Protein AF-A0A4Q3IVA1-F1 (afdb_monomer)

Nearest PDB structures (foldseek):
  5hlm-assembly1_C  TM=3.803E-01  e=9.904E-01  Gallus gallus
  2qux-assembly4_K  TM=3.517E-01  e=1.809E+00  Pseudomonas phage PP7
  4hwm-assembly1_A  TM=4.112E-01  e=3.141E+00  Klebsiella pneumoniae subsp. pneumoniae MGH 78578
  6wm3-assembly1_U  TM=3.636E-01  e=9.476E+00  Homo sapiens

Foldseek 3Di:
DDDDDDDDDDDDDDDDPDDPFVQVVQQEDAAWWAFPFLDIWGWDFDVVVTFTGTPQKTADPWDDDPQWTWGQFIQHPPGDTHTDIWRWDHHYQWIATNRTIIGGDPDDPDPSRSPPPPPPVPPDPPPQQPQWAWWDWPRFIWTDRQVSQWIFGQGDDPVCCQWHPHGHTQWGFHDDPFKTWGWGWDIDHPEDTDIGIKIWGWDPDPVPDDIKTKIFTFCFDADPVDRDGPGTNDPVRIIMIGHDDDD

Mean predicted aligned error: 16.59 Å

Solvent-accessible surface area (backbone atoms only — not comparable to full-atom values): 14094 Å² total; per-residue (Å²): 140,84,86,82,84,83,82,82,83,81,82,83,80,80,77,79,77,73,80,71,58,64,36,52,79,57,38,38,64,74,43,42,23,26,29,96,68,46,48,69,30,53,32,38,64,45,82,80,74,59,26,33,33,47,74,70,23,47,21,37,76,64,43,78,57,97,55,23,38,33,23,76,46,24,29,39,89,87,71,51,78,41,65,51,80,42,46,32,49,52,54,57,57,37,41,33,47,76,84,47,59,24,37,58,50,93,73,66,96,87,62,70,76,45,59,59,76,78,74,62,82,67,82,75,76,91,73,53,57,91,72,41,45,67,26,37,41,97,78,16,37,28,36,39,12,59,90,56,16,35,30,24,28,57,46,53,35,80,95,44,44,88,58,44,52,63,68,42,68,42,31,43,43,46,58,59,85,49,40,34,41,35,37,34,49,49,80,48,69,98,41,76,70,45,76,32,42,29,39,38,34,55,44,78,27,90,91,68,62,57,44,24,37,44,36,39,35,61,19,68,26,63,40,92,93,54,81,50,74,77,47,68,66,28,93,67,24,59,45,60,36,37,43,65,65,91,130

pLDDT: mean 79.45, std 16.56, range [36.78, 97.44]

Sequence (247 aa):
MRLLIAVTASTIAFSAMAAENPVARLGLSEGWYCSPTGENVLVSAKSSPPFVGIDGLDCHDPIVARGRLTAKTCYANGGIKLSVSKKFAAQGQTLTMDGAVYRLTPQAPGAEACAVPKVQPVATQASTMSDAAMWTHNGSMVLISARGGRIVYDEPKASIAGTVRKGMTLFEGRFDGARIAGTAYVFKRGCEPAPYAVTGKMESNPAGFGSRIVLTGAAPKRDPASCAIIGTTGTHSRLVFEEQGDV

Secondary structure (DSSP, 8-state):
-PPP-----------------TTGGGTB-SEEEE-TTS-EEEEEEEETTEEEEETTEEEES-EEETTEEEEEEEEETTS-EEEEEEEEEEEBTEEEETTEEEEE--PPTTS-TT--------S--TTS-TTPEEEEETTEEEEEETTTTEEEEEE--GGGTTT--TT-EEEEEEEETTEEEEEEEE--TTSPPEEEEEEEEEEE-TTSSSEEEEEE--PEEEPSSSS-EEEE--TTSEEEEEEPPP-

Structure (mmCIF, N/CA/C/O backbone):
data_AF-A0A4Q3IVA1-F1
#
_entry.id   AF-A0A4Q3IVA1-F1
#
loop_
_atom_site.group_PDB
_atom_site.id
_atom_site.type_symbol
_atom_site.label_atom_id
_atom_site.label_alt_id
_atom_site.label_comp_id
_atom_site.label_asym_id
_atom_site.label_entity_id
_atom_site.label_seq_id
_atom_site.pdbx_PDB_ins_code
_atom_site.Cartn_x
_atom_site.Cartn_y
_atom_site.Cartn_z
_atom_site.occupancy
_atom_site.B_iso_or_equiv
_atom_site.auth_seq_id
_atom_site.auth_comp_id
_atom_site.auth_asym_id
_atom_site.auth_atom_id
_atom_site.pdbx_PDB_model_num
ATOM 1 N N . MET A 1 1 ? -72.318 -33.178 -53.283 1.00 43.97 1 MET A N 1
ATOM 2 C CA . MET A 1 1 ? -70.846 -33.043 -53.307 1.00 43.97 1 MET A CA 1
ATOM 3 C C . MET A 1 1 ? -70.482 -31.852 -52.422 1.00 43.97 1 MET A C 1
ATOM 5 O O . MET A 1 1 ? -70.638 -30.720 -52.853 1.00 43.97 1 MET A O 1
ATOM 9 N N . ARG A 1 2 ? -70.190 -32.084 -51.133 1.00 39.81 2 ARG A N 1
ATOM 10 C CA . ARG A 1 2 ? -69.867 -31.023 -50.157 1.00 39.81 2 ARG A CA 1
ATOM 11 C C . ARG A 1 2 ? -68.349 -30.943 -50.014 1.00 39.81 2 ARG A C 1
ATOM 13 O O . ARG A 1 2 ? -67.724 -31.934 -49.657 1.00 39.81 2 ARG A O 1
ATOM 20 N N . LEU A 1 3 ? -67.795 -29.779 -50.332 1.00 40.53 3 LEU A N 1
ATOM 21 C CA . LEU A 1 3 ? -66.375 -29.459 -50.238 1.00 40.53 3 LEU A CA 1
ATOM 22 C C . LEU A 1 3 ? -66.063 -29.035 -48.792 1.00 40.53 3 LEU A C 1
ATOM 24 O O . LEU A 1 3 ? -66.623 -28.053 -48.309 1.00 40.53 3 LEU A O 1
ATOM 28 N N . LEU A 1 4 ? -65.214 -29.791 -48.093 1.00 44.19 4 LEU A N 1
ATOM 29 C CA . LEU A 1 4 ? -64.675 -29.427 -46.780 1.00 44.19 4 LEU A CA 1
ATOM 30 C C . LEU A 1 4 ? -63.403 -28.596 -46.983 1.00 44.19 4 LEU A C 1
ATOM 32 O O . LEU A 1 4 ? -62.421 -29.089 -47.532 1.00 44.19 4 LEU A O 1
ATOM 36 N N . ILE A 1 5 ? -63.428 -27.341 -46.535 1.00 43.69 5 ILE A N 1
ATOM 37 C CA . ILE A 1 5 ? -62.254 -26.464 -46.467 1.00 43.69 5 ILE A CA 1
ATOM 38 C C . ILE A 1 5 ? -61.604 -26.689 -45.099 1.00 43.69 5 ILE A C 1
ATOM 40 O O . ILE A 1 5 ? -62.190 -26.356 -44.070 1.00 43.69 5 ILE A O 1
ATOM 44 N N . ALA A 1 6 ? -60.408 -27.277 -45.085 1.00 44.75 6 ALA A N 1
ATOM 45 C CA . ALA A 1 6 ? -59.593 -27.397 -43.883 1.00 44.75 6 ALA A CA 1
ATOM 46 C C . ALA A 1 6 ? -58.845 -26.077 -43.646 1.00 44.75 6 ALA A C 1
ATOM 48 O O . ALA A 1 6 ? -58.008 -25.677 -44.453 1.00 44.75 6 ALA A O 1
ATOM 49 N N . VAL A 1 7 ? -59.155 -25.397 -42.543 1.00 43.62 7 VAL A N 1
ATOM 50 C CA . VAL A 1 7 ? -58.424 -24.210 -42.084 1.00 43.62 7 VAL A CA 1
ATOM 51 C C . VAL A 1 7 ? -57.301 -24.680 -41.163 1.00 43.62 7 VAL A C 1
ATOM 53 O O . VAL A 1 7 ? -57.553 -25.151 -40.057 1.00 43.62 7 VAL A O 1
ATOM 56 N N . THR A 1 8 ? -56.055 -24.578 -41.618 1.00 48.50 8 THR A N 1
ATOM 57 C CA . THR A 1 8 ? -54.869 -24.840 -40.795 1.00 48.50 8 THR A CA 1
ATOM 58 C C . THR A 1 8 ? -54.538 -23.604 -39.964 1.00 48.50 8 THR A C 1
ATOM 60 O O . THR A 1 8 ? -54.144 -22.573 -40.508 1.00 48.50 8 THR A O 1
ATOM 63 N N . ALA A 1 9 ? -54.691 -23.698 -38.644 1.00 48.28 9 ALA A N 1
ATOM 64 C CA . ALA A 1 9 ? -54.249 -22.668 -37.712 1.00 48.28 9 ALA A CA 1
ATOM 65 C C . ALA A 1 9 ? -52.724 -22.756 -37.520 1.00 48.28 9 ALA A C 1
ATOM 67 O O . ALA A 1 9 ? -52.222 -23.704 -36.919 1.00 48.28 9 ALA A O 1
ATOM 68 N N . SER A 1 10 ? -51.980 -21.773 -38.030 1.00 46.88 10 SER A N 1
ATOM 69 C CA . SER A 1 10 ? -50.553 -21.612 -37.733 1.00 46.88 10 SER A CA 1
ATOM 70 C C . SER A 1 10 ? -50.382 -20.914 -36.385 1.00 46.88 10 SER A C 1
ATOM 72 O O . SER A 1 10 ? -50.632 -19.719 -36.253 1.00 46.88 10 SER A O 1
ATOM 74 N N . THR A 1 11 ? -49.933 -21.650 -35.372 1.00 46.06 11 THR A N 1
ATOM 75 C CA . THR A 1 11 ? -49.469 -21.078 -34.104 1.00 46.06 11 THR A CA 1
ATOM 76 C C . THR A 1 11 ? -48.100 -20.427 -34.298 1.00 46.06 11 THR A C 1
ATOM 78 O O . THR A 1 11 ? -47.109 -21.118 -34.527 1.00 46.06 11 THR A O 1
ATOM 81 N N . ILE A 1 12 ? -48.038 -19.098 -34.189 1.00 52.03 12 ILE A N 1
ATOM 82 C CA . ILE A 1 12 ? -46.783 -18.342 -34.092 1.00 52.03 12 ILE A CA 1
ATOM 83 C C . ILE A 1 12 ? -46.277 -18.481 -32.653 1.00 52.03 12 ILE A C 1
ATOM 85 O O . ILE A 1 12 ? -46.888 -17.961 -31.721 1.00 52.03 12 ILE A O 1
ATOM 89 N N . ALA A 1 13 ? -45.173 -19.201 -32.460 1.00 47.62 13 ALA A N 1
ATOM 90 C CA . ALA A 1 13 ? -44.490 -19.264 -31.174 1.00 47.62 13 ALA A CA 1
ATOM 91 C C . ALA A 1 13 ? -43.706 -17.960 -30.948 1.00 47.62 13 ALA A C 1
ATOM 93 O O . ALA A 1 13 ? -42.723 -17.692 -31.636 1.00 47.62 13 ALA A O 1
ATOM 94 N N . PHE A 1 14 ? -44.130 -17.145 -29.981 1.00 43.41 14 PHE A N 1
ATOM 95 C CA . PHE A 1 14 ? -43.322 -16.035 -29.478 1.00 43.41 14 PHE A CA 1
ATOM 96 C C . PHE A 1 14 ? -42.241 -16.597 -28.550 1.00 43.41 14 PHE A C 1
ATOM 98 O O . PHE A 1 14 ? -42.512 -16.945 -27.401 1.00 43.41 14 PHE A O 1
ATOM 105 N N . SER A 1 15 ? -41.007 -16.698 -29.042 1.00 46.03 15 SER A N 1
ATOM 106 C CA . SER A 1 15 ? -39.847 -16.937 -28.185 1.00 46.03 15 SER A CA 1
ATOM 107 C C . SER A 1 15 ? -39.634 -15.712 -27.297 1.00 46.03 15 SER A C 1
ATOM 109 O O . SER A 1 15 ? -39.246 -14.647 -27.776 1.00 46.03 15 SER A O 1
ATOM 111 N N . ALA A 1 16 ? -39.898 -15.851 -25.998 1.00 49.62 16 ALA A N 1
ATOM 112 C CA . ALA A 1 16 ? -39.499 -14.858 -25.014 1.00 49.62 16 ALA A CA 1
ATOM 113 C C . ALA A 1 16 ? -37.965 -14.754 -25.025 1.00 49.62 16 ALA A C 1
ATOM 115 O O . ALA A 1 16 ? -37.268 -15.691 -24.638 1.00 49.62 16 ALA A O 1
ATOM 116 N N . MET A 1 17 ? -37.437 -13.627 -25.506 1.00 48.88 17 MET A N 1
ATOM 117 C CA . MET A 1 17 ? -36.026 -13.279 -25.355 1.00 48.88 17 MET A CA 1
ATOM 118 C C . MET A 1 17 ? -35.757 -13.153 -23.855 1.00 48.88 17 MET A C 1
ATOM 120 O O . MET A 1 17 ? -36.230 -12.208 -23.222 1.00 48.88 17 MET A O 1
ATOM 124 N N . ALA A 1 18 ? -35.057 -14.123 -23.264 1.00 55.22 18 ALA A N 1
ATOM 125 C CA . ALA A 1 18 ? -34.581 -13.991 -21.895 1.00 55.22 18 ALA A CA 1
ATOM 126 C C . ALA A 1 18 ? -33.761 -12.696 -21.808 1.00 55.22 18 ALA A C 1
ATOM 128 O O . ALA A 1 18 ? -32.876 -12.470 -22.634 1.00 55.22 18 ALA A O 1
ATOM 129 N N . ALA A 1 19 ? -34.086 -11.823 -20.853 1.00 60.03 19 ALA A N 1
ATOM 130 C CA . ALA A 1 19 ? -33.316 -10.610 -20.632 1.00 60.03 19 ALA A CA 1
ATOM 131 C C . ALA A 1 19 ? -31.867 -11.014 -20.333 1.00 60.03 19 ALA A C 1
ATOM 133 O O . ALA A 1 19 ? -31.589 -11.616 -19.296 1.00 60.03 19 ALA A O 1
ATOM 134 N N . GLU A 1 20 ? -30.961 -10.744 -21.274 1.00 64.81 20 GLU A N 1
ATOM 135 C CA . GLU A 1 20 ? -29.542 -11.038 -21.094 1.00 64.81 20 GLU A CA 1
ATOM 136 C C . GLU A 1 20 ? -29.037 -10.380 -19.812 1.00 64.81 20 GLU A C 1
ATOM 138 O O . GLU A 1 20 ? -29.334 -9.211 -19.541 1.00 64.81 20 GLU A O 1
ATOM 143 N N . ASN A 1 21 ? -28.252 -11.131 -19.038 1.00 76.00 21 ASN A N 1
ATOM 144 C CA . ASN A 1 21 ? -27.613 -10.614 -17.839 1.00 76.00 21 ASN A CA 1
ATOM 145 C C . ASN A 1 21 ? -26.792 -9.354 -18.213 1.00 76.00 21 ASN A C 1
ATOM 147 O O . ASN A 1 21 ? -25.921 -9.432 -19.086 1.00 76.00 21 ASN A O 1
ATOM 151 N N . PRO A 1 22 ? -27.044 -8.191 -17.584 1.00 78.25 22 PRO A N 1
ATOM 152 C CA . PRO A 1 22 ? -26.399 -6.942 -17.973 1.00 78.25 22 PRO A CA 1
ATOM 153 C C . PRO A 1 22 ? -24.877 -6.954 -17.755 1.00 78.25 22 PRO A C 1
ATOM 155 O O . PRO A 1 22 ? -24.175 -6.234 -18.457 1.00 78.25 22 PRO A O 1
ATOM 158 N N . VAL A 1 23 ? -2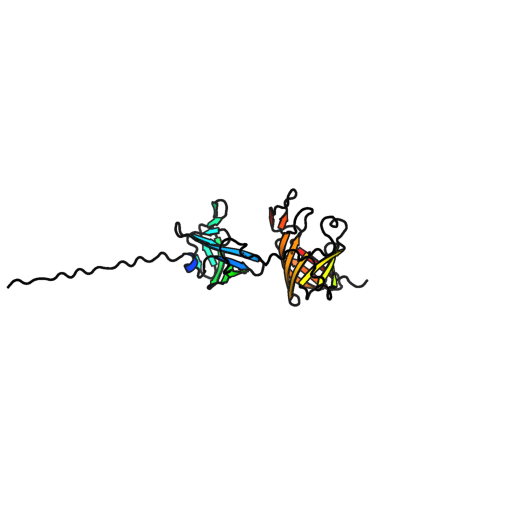4.342 -7.806 -16.871 1.00 79.31 23 VAL A N 1
ATOM 159 C CA . VAL A 1 23 ? -22.891 -8.029 -16.716 1.00 79.31 23 VAL A CA 1
ATOM 160 C C . VAL A 1 23 ? -22.316 -8.814 -17.897 1.00 79.31 23 VAL A C 1
ATOM 162 O O . VAL A 1 23 ? -21.232 -8.489 -18.383 1.00 79.31 23 VAL A O 1
ATOM 165 N N . ALA A 1 24 ? -23.056 -9.796 -18.422 1.00 81.25 24 ALA A N 1
ATOM 166 C CA . ALA A 1 24 ? -22.620 -10.581 -19.578 1.00 81.25 24 ALA A CA 1
ATOM 167 C C . ALA A 1 24 ? -22.487 -9.715 -20.841 1.00 81.25 24 ALA A C 1
ATOM 169 O O . ALA A 1 24 ? -21.563 -9.910 -21.630 1.00 81.25 24 ALA A O 1
ATOM 170 N N . ARG A 1 25 ? -23.333 -8.683 -20.991 1.00 81.81 25 ARG A N 1
ATOM 171 C CA . ARG A 1 25 ? -23.205 -7.675 -22.063 1.00 81.81 25 ARG A CA 1
ATOM 172 C C . ARG A 1 25 ? -21.904 -6.878 -21.996 1.00 81.81 25 ARG A C 1
ATOM 174 O O . ARG A 1 25 ? -21.462 -6.346 -23.010 1.00 81.81 25 ARG A O 1
ATOM 181 N N . LEU A 1 26 ? -21.284 -6.802 -20.819 1.00 82.38 26 LEU A N 1
ATOM 182 C CA . LEU A 1 26 ? -19.977 -6.177 -20.630 1.00 82.38 26 LEU A CA 1
ATOM 183 C C . LEU A 1 26 ? -18.814 -7.149 -20.877 1.00 82.38 26 LEU A C 1
ATOM 185 O O . LEU A 1 26 ? -17.665 -6.759 -20.702 1.00 82.38 26 LEU A O 1
ATOM 189 N N . GLY A 1 27 ? -19.081 -8.402 -21.263 1.00 83.81 27 GLY A N 1
ATOM 190 C CA . GLY A 1 27 ? -18.051 -9.424 -21.462 1.00 83.81 27 GLY A CA 1
ATOM 191 C C . GLY A 1 27 ? -17.424 -9.933 -20.160 1.00 83.81 27 GLY A C 1
ATOM 192 O O . GLY A 1 27 ? -16.301 -10.442 -20.188 1.00 83.81 27 GLY A O 1
ATOM 193 N N . LEU A 1 28 ? -18.130 -9.777 -19.036 1.00 86.50 28 LEU A N 1
ATOM 194 C CA . LEU A 1 28 ? -17.708 -10.199 -17.702 1.00 86.50 28 LEU A CA 1
ATOM 195 C C . LEU A 1 28 ? -18.591 -11.334 -17.178 1.00 86.50 28 LEU A C 1
ATOM 197 O O . LEU A 1 28 ? -19.729 -11.520 -17.606 1.00 86.50 28 LEU A O 1
ATOM 201 N N . SER A 1 29 ? -18.063 -12.071 -16.205 1.00 87.62 29 SER A N 1
ATOM 202 C CA . SER A 1 29 ? -18.857 -12.920 -15.305 1.00 87.62 29 SER A CA 1
ATOM 203 C C . SER A 1 29 ? -19.067 -12.220 -13.966 1.00 87.62 29 SER A C 1
ATOM 205 O O . SER A 1 29 ? -18.239 -11.400 -13.566 1.00 87.62 29 SER A O 1
ATOM 207 N N . GLU A 1 30 ? -20.147 -12.549 -13.263 1.00 84.56 30 GLU A N 1
ATOM 208 C CA . GLU A 1 30 ? -20.340 -12.098 -11.884 1.00 84.56 30 GLU A CA 1
ATOM 209 C C . GLU A 1 30 ? -19.300 -12.718 -10.947 1.00 84.56 30 GLU A C 1
ATOM 211 O O . GLU A 1 30 ? -18.838 -13.841 -11.156 1.00 84.56 30 GLU A O 1
ATOM 216 N N . GLY A 1 31 ? -18.950 -11.979 -9.900 1.00 83.12 31 GLY A N 1
ATOM 217 C CA . GLY A 1 31 ? -18.030 -12.412 -8.862 1.00 83.12 31 GLY A CA 1
ATOM 218 C C . GLY A 1 31 ? -16.985 -11.360 -8.524 1.00 83.12 31 GLY A C 1
ATOM 219 O O . GLY A 1 31 ? -17.048 -10.202 -8.942 1.00 83.12 31 GLY A O 1
ATOM 220 N N . TRP A 1 32 ? -16.016 -11.774 -7.718 1.00 84.44 32 TRP A N 1
ATOM 221 C CA . TRP A 1 32 ? -14.962 -10.901 -7.230 1.00 84.44 32 TRP A CA 1
ATOM 222 C C . TRP A 1 32 ? -13.762 -10.900 -8.165 1.00 84.44 32 TRP A C 1
ATOM 224 O O . TRP A 1 32 ? -13.174 -11.949 -8.441 1.00 84.44 32 TRP A O 1
ATOM 234 N N . TYR A 1 33 ? -13.379 -9.710 -8.613 1.00 87.94 33 TYR A N 1
ATOM 235 C CA . TYR A 1 33 ? -12.202 -9.474 -9.431 1.00 87.94 33 TYR A CA 1
ATOM 236 C C . TYR A 1 33 ? -11.095 -8.878 -8.573 1.00 87.94 33 TYR A C 1
ATOM 238 O O . TYR A 1 33 ? -11.277 -7.835 -7.950 1.00 87.94 33 TYR A O 1
ATOM 246 N N . CYS A 1 34 ? -9.937 -9.527 -8.565 1.00 85.38 34 CYS A N 1
ATOM 247 C CA . CYS A 1 34 ? -8.834 -9.195 -7.673 1.00 85.38 34 CYS A CA 1
ATOM 248 C C . CYS A 1 34 ? -7.631 -8.692 -8.455 1.00 85.38 34 CYS A C 1
ATOM 250 O O . CYS A 1 34 ? -7.244 -9.299 -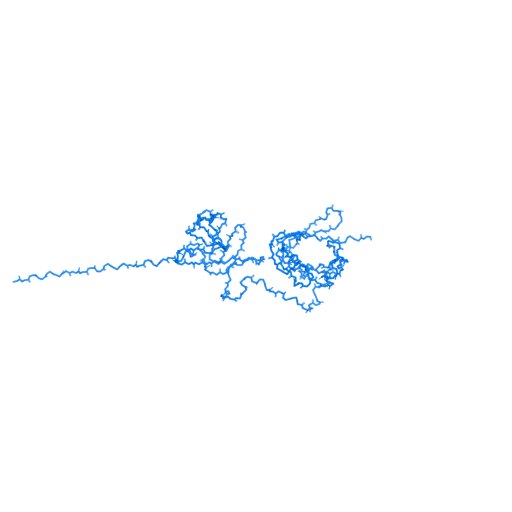9.460 1.00 85.38 34 CYS A O 1
ATOM 252 N N . SER A 1 35 ? -7.021 -7.607 -7.987 1.00 82.25 35 SER A N 1
ATOM 253 C CA . SER A 1 35 ? -5.744 -7.144 -8.516 1.00 82.25 35 SER A CA 1
ATOM 254 C C . SER A 1 35 ? -4.578 -7.876 -7.834 1.00 82.25 35 SER A C 1
ATOM 256 O O . SER A 1 35 ? -4.705 -8.351 -6.701 1.00 82.25 35 SER A O 1
ATOM 258 N N . PRO A 1 36 ? -3.388 -7.918 -8.461 1.00 66.31 36 PRO A N 1
ATOM 259 C CA . PRO A 1 36 ? -2.170 -8.392 -7.800 1.00 66.31 36 PRO A CA 1
ATOM 260 C C . PRO A 1 36 ? -1.775 -7.582 -6.553 1.00 66.31 36 PRO A C 1
ATOM 262 O O . PRO A 1 36 ? -0.972 -8.059 -5.756 1.00 66.31 36 PRO A O 1
ATOM 265 N N . THR A 1 37 ? -2.304 -6.364 -6.396 1.00 65.94 37 THR A N 1
ATOM 266 C CA . THR A 1 37 ? -2.051 -5.473 -5.254 1.00 65.94 37 THR A CA 1
ATOM 267 C C . THR A 1 37 ? -3.048 -5.673 -4.108 1.00 65.94 37 THR A C 1
ATOM 269 O O . THR A 1 37 ? -2.942 -4.987 -3.096 1.00 65.94 37 THR A O 1
ATOM 272 N N . GLY A 1 38 ? -3.992 -6.616 -4.229 1.00 68.69 38 GLY A N 1
ATOM 273 C CA . GLY A 1 38 ? -4.992 -6.910 -3.196 1.00 68.69 38 GLY A CA 1
ATOM 274 C C . GLY A 1 38 ? -6.219 -5.996 -3.221 1.00 68.69 38 GLY A C 1
ATOM 275 O O . GLY A 1 38 ? -7.076 -6.100 -2.346 1.00 68.69 38 GLY A O 1
ATOM 276 N N . GLU A 1 39 ? -6.331 -5.117 -4.218 1.00 78.62 39 GLU A N 1
ATOM 277 C CA . GLU A 1 39 ? -7.575 -4.396 -4.483 1.00 78.62 39 GLU A CA 1
ATOM 278 C C . GLU A 1 39 ? -8.614 -5.356 -5.057 1.00 78.62 39 GLU A C 1
ATOM 280 O O . GLU A 1 39 ? -8.284 -6.339 -5.732 1.00 78.62 39 GLU A O 1
ATOM 285 N N . ASN A 1 40 ? -9.883 -5.053 -4.809 1.00 83.25 40 ASN A N 1
ATOM 286 C CA . ASN A 1 40 ? -10.984 -5.883 -5.251 1.00 83.25 40 ASN A CA 1
ATOM 287 C C . ASN A 1 40 ? -12.107 -5.062 -5.862 1.00 83.25 40 ASN A C 1
ATOM 289 O O . ASN A 1 40 ? -12.375 -3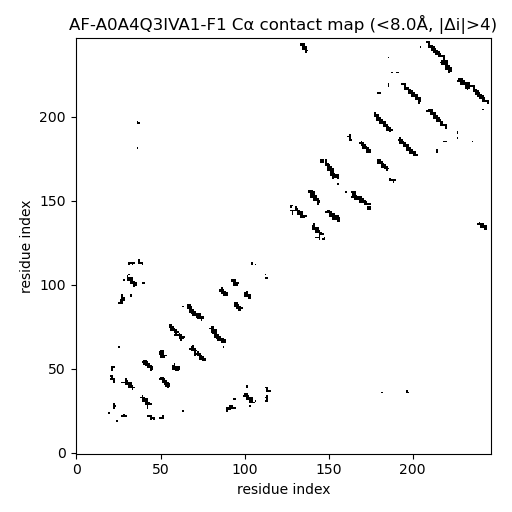.936 -5.457 1.00 83.25 40 ASN A O 1
ATOM 293 N N . VAL A 1 41 ? -12.754 -5.666 -6.850 1.00 85.38 41 VAL A N 1
ATOM 294 C CA . VAL A 1 41 ? -13.934 -5.137 -7.515 1.00 85.38 41 VAL A CA 1
ATOM 295 C C . VAL A 1 41 ? -14.966 -6.254 -7.525 1.00 85.38 41 VAL A C 1
ATOM 297 O O . VAL A 1 41 ? -14.769 -7.285 -8.170 1.00 85.38 41 VAL A O 1
ATOM 300 N N . LEU A 1 42 ? -16.069 -6.068 -6.803 1.00 83.62 42 LEU A N 1
ATOM 301 C CA . LEU A 1 42 ? -17.232 -6.931 -6.969 1.00 83.62 42 LEU A CA 1
ATOM 302 C C . LEU A 1 42 ? -17.940 -6.539 -8.262 1.00 83.62 42 LEU A C 1
ATOM 304 O O . LEU A 1 42 ? -18.332 -5.383 -8.422 1.00 83.62 42 LEU A O 1
ATOM 308 N N . VAL A 1 43 ? -18.110 -7.512 -9.153 1.00 86.00 43 VAL A N 1
ATOM 309 C CA . VAL A 1 43 ? -18.957 -7.388 -10.335 1.00 86.00 43 VAL A CA 1
ATOM 310 C C . VAL A 1 43 ? -20.223 -8.195 -10.094 1.00 86.00 43 VAL A C 1
ATOM 312 O O . VAL A 1 43 ? -20.160 -9.401 -9.858 1.00 86.00 43 VAL A O 1
ATOM 315 N N . SER A 1 44 ? -21.378 -7.545 -10.145 1.00 83.00 44 SER A N 1
ATOM 316 C CA . SER A 1 44 ? -22.672 -8.198 -9.932 1.00 83.00 44 SER A CA 1
ATOM 317 C C . SER A 1 44 ? -23.734 -7.630 -10.864 1.00 83.00 44 SER A C 1
ATOM 319 O O . SER A 1 44 ? -23.635 -6.484 -11.306 1.00 83.00 44 SER A O 1
ATOM 321 N N . ALA A 1 45 ? -24.753 -8.426 -11.179 1.00 83.38 45 ALA A N 1
ATOM 322 C CA . ALA A 1 45 ? -25.951 -7.936 -11.838 1.00 83.38 45 ALA A CA 1
ATOM 323 C C . ALA A 1 45 ? -27.136 -7.995 -10.881 1.00 83.38 45 ALA A C 1
ATOM 325 O O . ALA A 1 45 ? -27.262 -8.913 -10.070 1.00 83.38 45 ALA A O 1
ATOM 326 N N . LYS A 1 46 ? -28.070 -7.061 -11.039 1.00 77.25 46 LYS A N 1
ATOM 327 C CA . LYS A 1 46 ? -29.455 -7.283 -10.616 1.00 77.25 46 LYS A CA 1
ATOM 328 C C . LYS A 1 46 ? -30.368 -7.090 -11.806 1.00 77.25 46 LYS A C 1
ATOM 330 O O . LYS A 1 46 ? -30.109 -6.259 -12.670 1.00 77.25 46 LYS A O 1
ATOM 335 N N . SER A 1 47 ? -31.426 -7.888 -11.855 1.00 68.12 47 SER A N 1
ATOM 336 C CA . SER A 1 47 ? -32.332 -7.953 -13.004 1.00 68.12 47 SER A CA 1
ATOM 337 C C . SER A 1 47 ? -33.525 -6.997 -12.890 1.00 68.12 47 SER A C 1
ATOM 339 O O . SER A 1 47 ? -34.207 -6.776 -13.885 1.00 68.12 47 SER A O 1
ATOM 341 N N . SER A 1 48 ? -33.804 -6.439 -11.703 1.00 65.88 48 SER A N 1
ATOM 342 C CA . SER A 1 48 ? -34.991 -5.603 -11.474 1.00 65.88 48 SER A CA 1
ATOM 343 C C . SER A 1 48 ? -34.807 -4.588 -10.330 1.00 65.88 48 SER A C 1
ATOM 345 O O . SER A 1 48 ? -34.874 -4.981 -9.164 1.00 65.88 48 SER A O 1
ATOM 347 N N . PRO A 1 49 ? -34.634 -3.285 -10.631 1.00 69.50 49 PRO A N 1
ATOM 348 C CA . PRO A 1 49 ? -34.308 -2.741 -11.956 1.00 69.50 49 PRO A CA 1
ATOM 349 C C . PRO A 1 49 ? -32.950 -3.270 -12.462 1.00 69.50 49 PRO A C 1
ATOM 351 O O . PRO A 1 49 ? -32.115 -3.649 -11.638 1.00 69.50 49 PRO A O 1
ATOM 354 N N . PRO A 1 50 ? -32.706 -3.317 -13.788 1.00 69.94 50 PRO A N 1
ATOM 355 C CA . PRO A 1 50 ? -31.430 -3.769 -14.317 1.00 69.94 50 PRO A CA 1
ATOM 356 C C . PRO A 1 50 ? -30.315 -2.808 -13.900 1.00 69.94 50 PRO A C 1
ATOM 358 O O . PRO A 1 50 ? -30.363 -1.608 -14.190 1.00 69.94 50 PRO A O 1
ATOM 361 N N . PHE A 1 51 ? -29.307 -3.339 -13.221 1.00 81.69 51 PHE A N 1
ATOM 362 C CA . PHE A 1 51 ? -28.078 -2.610 -12.942 1.00 81.69 51 PHE A CA 1
ATOM 363 C C . PHE A 1 51 ? -26.874 -3.537 -12.908 1.00 81.69 51 PHE A C 1
ATOM 365 O O . PHE A 1 51 ? -26.995 -4.750 -12.720 1.00 81.69 51 PHE A O 1
ATOM 372 N N . VAL A 1 52 ? -25.710 -2.921 -13.079 1.00 83.12 52 VAL A N 1
ATOM 373 C CA . VAL A 1 52 ? -24.410 -3.568 -12.949 1.00 83.12 52 VAL A CA 1
ATOM 374 C C . VAL A 1 52 ? -23.680 -2.924 -11.779 1.00 83.12 52 VAL A C 1
ATOM 376 O O . VAL A 1 52 ? -23.458 -1.711 -11.778 1.00 83.12 52 VAL A O 1
ATOM 379 N N . GLY A 1 53 ? -23.344 -3.741 -10.787 1.00 82.62 53 GLY A N 1
ATOM 380 C CA . GLY A 1 53 ? -22.485 -3.373 -9.674 1.00 82.62 53 GLY A CA 1
ATOM 381 C C . GLY A 1 53 ? -21.024 -3.463 -10.101 1.00 82.62 53 GLY A C 1
ATOM 382 O O . GLY A 1 53 ? -20.591 -4.548 -10.479 1.00 82.62 53 GLY A O 1
ATOM 383 N N . ILE A 1 54 ? -20.276 -2.356 -10.078 1.00 81.25 54 ILE A N 1
ATOM 384 C CA . ILE A 1 54 ? -18.819 -2.311 -10.313 1.00 81.25 54 ILE A CA 1
ATOM 385 C C . ILE A 1 54 ? -18.219 -1.273 -9.365 1.00 81.25 54 ILE A C 1
ATOM 387 O O . ILE A 1 54 ? -18.715 -0.155 -9.288 1.00 81.25 54 ILE A O 1
ATOM 391 N N . ASP A 1 55 ? -17.132 -1.621 -8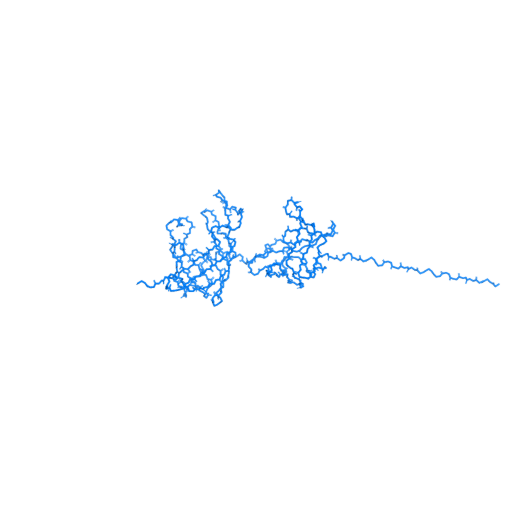.674 1.00 79.00 55 ASP A N 1
ATOM 392 C CA . ASP A 1 55 ? -16.357 -0.692 -7.824 1.00 79.00 55 ASP A CA 1
ATOM 393 C C . ASP A 1 55 ? -17.194 -0.063 -6.691 1.00 79.00 55 ASP A C 1
ATOM 395 O O . ASP A 1 55 ? -17.075 1.115 -6.361 1.00 79.00 55 ASP A O 1
ATOM 399 N N . GLY A 1 56 ? -18.130 -0.840 -6.132 1.00 77.38 56 GLY A N 1
ATOM 400 C CA . GLY A 1 56 ? -19.060 -0.351 -5.107 1.00 77.38 56 GLY A CA 1
ATOM 401 C C . GLY A 1 56 ? -20.111 0.640 -5.624 1.00 77.38 56 GLY A C 1
ATOM 402 O O . GLY A 1 56 ? -20.735 1.333 -4.818 1.00 77.38 56 GLY A O 1
ATOM 403 N N . LEU A 1 57 ? -20.299 0.720 -6.945 1.00 83.56 57 LEU A N 1
ATOM 404 C CA . LEU A 1 57 ? -21.325 1.526 -7.597 1.00 83.56 57 LEU A CA 1
ATOM 405 C C . LEU A 1 57 ? -22.368 0.638 -8.267 1.00 83.56 57 LEU A C 1
ATOM 407 O O . LEU A 1 57 ? -22.013 -0.226 -9.064 1.00 83.56 57 LEU A O 1
ATOM 411 N N . ASP A 1 58 ? -23.643 0.932 -8.030 1.00 87.12 58 ASP A N 1
ATOM 412 C CA . ASP A 1 58 ? -24.759 0.328 -8.759 1.00 87.12 58 ASP A CA 1
ATOM 413 C C . ASP A 1 58 ? -25.146 1.239 -9.929 1.00 87.12 58 ASP A C 1
ATOM 415 O O . ASP A 1 58 ? -25.743 2.299 -9.726 1.00 87.12 58 ASP A O 1
ATOM 419 N N . CYS A 1 59 ? -24.779 0.862 -11.156 1.00 88.25 59 CYS A N 1
ATOM 420 C CA . CYS A 1 59 ? -24.983 1.679 -12.353 1.00 88.25 59 CYS A CA 1
ATOM 421 C C . CYS A 1 59 ? -26.134 1.165 -13.228 1.00 88.25 59 CYS A C 1
ATOM 423 O O . CYS A 1 59 ? -26.161 -0.004 -13.618 1.00 88.25 59 CYS A O 1
ATOM 425 N N . HIS A 1 60 ? -27.044 2.066 -13.606 1.00 89.12 60 HIS A N 1
ATOM 426 C CA . HIS A 1 60 ? -28.084 1.806 -14.601 1.00 89.12 60 HIS A CA 1
ATOM 427 C C . HIS A 1 60 ? -27.568 2.012 -16.019 1.00 89.12 60 HIS A C 1
ATOM 429 O O . HIS A 1 60 ? -26.905 3.013 -16.308 1.00 89.12 60 HIS A O 1
ATOM 435 N N . ASP A 1 61 ? -27.929 1.066 -16.887 1.00 85.38 61 ASP A N 1
ATOM 436 C CA . ASP A 1 61 ? -27.649 1.069 -18.323 1.00 85.38 61 ASP A CA 1
ATOM 437 C C . ASP A 1 61 ? -26.207 1.486 -18.671 1.00 85.38 61 ASP A C 1
ATOM 439 O O . ASP A 1 61 ? -26.003 2.409 -19.470 1.00 85.38 61 ASP A O 1
ATOM 443 N N . PRO A 1 62 ? -25.175 0.867 -18.059 1.00 87.19 62 PRO A N 1
ATOM 444 C C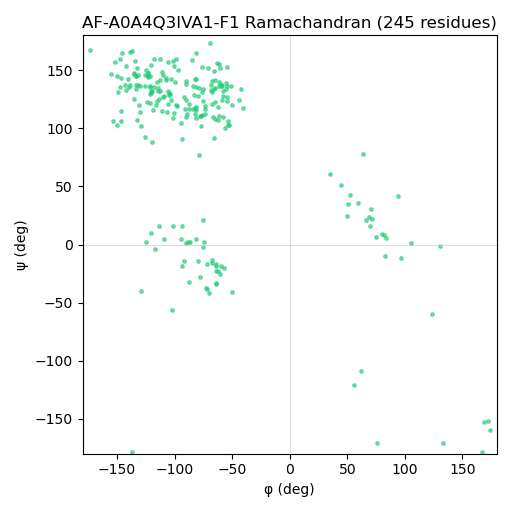A . PRO A 1 62 ? -23.803 1.209 -18.383 1.00 87.19 62 PRO A CA 1
ATOM 445 C C . PRO A 1 62 ? -23.491 0.829 -19.831 1.00 87.19 62 PRO A C 1
ATOM 447 O O . PRO A 1 62 ? -23.788 -0.272 -20.292 1.00 87.19 62 PRO A O 1
ATOM 450 N N . ILE A 1 63 ? -22.840 1.746 -20.540 1.00 87.12 63 ILE A N 1
ATOM 451 C CA . ILE A 1 63 ? -22.401 1.560 -21.920 1.00 87.12 63 ILE A CA 1
ATOM 452 C C . ILE A 1 63 ? -20.883 1.467 -21.928 1.00 87.12 63 ILE A C 1
ATOM 454 O O . ILE A 1 63 ? -20.199 2.376 -21.445 1.00 87.12 63 ILE A O 1
ATOM 458 N N . VAL A 1 64 ? -20.364 0.400 -22.535 1.00 86.44 64 VAL A N 1
ATOM 459 C CA . VAL A 1 64 ? -18.943 0.272 -22.855 1.00 86.44 64 VAL A CA 1
ATOM 460 C C . VAL A 1 64 ? -18.731 0.600 -24.324 1.00 86.44 64 VAL A C 1
ATOM 462 O O . VAL A 1 64 ? -19.182 -0.117 -25.211 1.00 86.44 64 VAL A O 1
ATOM 465 N N . ALA A 1 65 ? -18.033 1.699 -24.589 1.00 86.44 65 ALA A N 1
ATOM 466 C CA . ALA A 1 65 ? -17.690 2.117 -25.940 1.00 86.44 65 ALA A CA 1
ATOM 467 C C . ALA A 1 65 ? -16.295 2.739 -25.951 1.00 86.44 65 ALA A C 1
ATOM 469 O O . ALA A 1 65 ? -15.948 3.530 -25.075 1.00 86.44 65 ALA A O 1
ATOM 470 N N . ARG A 1 66 ? -15.488 2.391 -26.964 1.00 87.62 66 ARG A N 1
ATOM 471 C CA . ARG A 1 66 ? -14.130 2.938 -27.160 1.00 87.62 66 ARG A CA 1
ATOM 472 C C . ARG A 1 66 ? -13.242 2.808 -25.906 1.00 87.62 66 ARG A C 1
ATOM 474 O O . ARG A 1 66 ? -12.553 3.752 -25.526 1.00 87.62 66 ARG A O 1
ATOM 481 N N . GLY A 1 67 ? -13.300 1.653 -25.236 1.00 87.44 67 GLY A N 1
ATOM 482 C CA . GLY A 1 67 ? -12.499 1.368 -24.038 1.00 87.44 67 GLY A CA 1
ATOM 483 C C . GLY A 1 67 ? -12.894 2.180 -22.800 1.00 87.44 67 GLY A C 1
ATOM 484 O O . GLY A 1 67 ? -12.059 2.423 -21.924 1.00 87.44 67 GLY A O 1
ATOM 485 N N . ARG A 1 68 ? -14.140 2.667 -22.731 1.00 89.94 68 ARG A N 1
ATOM 486 C CA . ARG A 1 68 ? -14.671 3.374 -21.564 1.00 89.94 68 ARG A CA 1
ATOM 487 C C . ARG A 1 68 ? -16.025 2.837 -21.158 1.00 89.94 68 ARG A C 1
ATOM 489 O O . ARG A 1 68 ? -16.880 2.653 -22.017 1.00 89.94 68 ARG A O 1
ATOM 496 N N . LEU A 1 69 ? -16.218 2.680 -19.854 1.00 89.19 69 LEU A N 1
ATOM 497 C CA . LEU A 1 69 ? -17.517 2.443 -19.245 1.00 89.19 69 LEU A CA 1
ATOM 498 C C . LEU A 1 69 ? -18.118 3.790 -18.856 1.00 89.19 69 LEU A C 1
ATOM 500 O O . LEU A 1 69 ? -17.474 4.595 -18.180 1.00 89.19 69 LEU A O 1
ATOM 504 N N . THR A 1 70 ? -19.343 4.037 -19.302 1.00 90.25 70 THR A N 1
ATOM 505 C CA . THR A 1 70 ? -20.088 5.263 -19.016 1.00 90.25 70 THR A CA 1
ATOM 506 C C . THR A 1 70 ? -21.480 4.932 -18.517 1.00 90.25 70 THR A C 1
ATOM 508 O O . THR A 1 70 ? -22.147 4.072 -19.080 1.00 90.25 70 THR A O 1
ATOM 511 N N . ALA A 1 71 ? -21.931 5.628 -17.479 1.00 90.56 71 ALA A N 1
ATOM 512 C CA . ALA A 1 71 ? -23.305 5.542 -17.000 1.00 90.56 71 ALA A CA 1
ATOM 513 C C . ALA A 1 71 ? -23.731 6.896 -16.429 1.00 90.56 71 ALA A C 1
ATOM 515 O O . ALA A 1 71 ? -22.977 7.555 -15.709 1.00 90.56 71 ALA A O 1
ATOM 516 N N . LYS A 1 72 ? -24.944 7.334 -16.777 1.00 90.25 72 LYS A N 1
ATOM 517 C CA . LYS A 1 72 ? -25.492 8.620 -16.311 1.00 90.25 72 LYS A CA 1
ATOM 518 C C . LYS A 1 72 ? -26.004 8.548 -14.875 1.00 90.25 72 LYS A C 1
ATOM 520 O O . LYS A 1 72 ? -26.013 9.569 -14.189 1.00 90.25 72 LYS A O 1
ATOM 525 N N . THR A 1 73 ? -26.426 7.358 -14.457 1.00 89.25 73 THR A N 1
ATOM 526 C CA . THR A 1 73 ? -27.031 7.104 -13.154 1.00 89.25 73 THR A CA 1
ATOM 527 C C . THR A 1 73 ? -26.320 5.928 -12.504 1.00 89.25 73 THR A C 1
ATOM 529 O O . THR A 1 73 ? -26.588 4.780 -12.844 1.00 89.25 73 THR A O 1
ATOM 532 N N . CYS A 1 74 ? -25.435 6.231 -11.565 1.00 87.88 74 CYS A N 1
ATOM 533 C CA . CYS A 1 74 ? -24.884 5.276 -10.619 1.00 87.88 74 CYS A CA 1
ATOM 534 C C . CYS A 1 74 ? -25.197 5.713 -9.196 1.00 87.88 74 CYS A C 1
ATOM 536 O O . CYS A 1 74 ? -25.356 6.910 -8.941 1.00 87.88 74 CYS A O 1
ATOM 538 N N . TYR A 1 75 ? -25.238 4.751 -8.285 1.00 84.94 75 TYR A N 1
ATOM 539 C CA . TYR A 1 75 ? -25.432 4.987 -6.864 1.00 84.94 75 TYR A CA 1
ATOM 540 C C . TYR A 1 75 ? -24.248 4.430 -6.088 1.00 84.94 75 TYR A C 1
ATOM 542 O O . TYR A 1 75 ? -23.944 3.244 -6.183 1.00 84.94 75 TYR A O 1
ATOM 550 N N . ALA A 1 76 ? -23.575 5.297 -5.334 1.00 78.19 76 ALA A N 1
ATOM 551 C CA . ALA A 1 76 ? -22.600 4.868 -4.340 1.00 78.19 76 ALA A CA 1
ATOM 552 C C . ALA A 1 76 ? -23.308 4.452 -3.043 1.00 78.19 76 ALA A C 1
ATOM 554 O O . ALA A 1 76 ? -24.468 4.814 -2.801 1.00 78.19 76 ALA A O 1
ATOM 555 N N . ASN A 1 77 ? -22.584 3.753 -2.169 1.00 62.47 77 ASN A N 1
ATOM 556 C CA . ASN A 1 77 ? -23.034 3.471 -0.806 1.00 62.47 77 ASN A CA 1
ATOM 557 C C . ASN A 1 77 ? -23.514 4.769 -0.123 1.00 62.47 77 ASN A C 1
ATOM 559 O O . ASN A 1 77 ? -22.762 5.736 -0.017 1.00 62.47 77 ASN A O 1
ATOM 563 N N . GLY A 1 78 ? -24.785 4.799 0.296 1.00 59.19 78 GLY A N 1
ATOM 564 C CA . GLY A 1 78 ? -25.455 5.999 0.825 1.00 59.19 78 GLY A CA 1
ATOM 565 C C . GLY A 1 78 ? -26.457 6.665 -0.129 1.00 59.19 78 GLY A C 1
ATOM 566 O O . GLY A 1 78 ? -27.050 7.676 0.233 1.00 59.19 78 GLY A O 1
ATOM 567 N N . GLY A 1 79 ? -26.677 6.112 -1.329 1.00 73.19 79 GLY A N 1
ATOM 568 C CA . GLY A 1 79 ? -27.749 6.538 -2.242 1.00 73.19 79 GLY A CA 1
ATOM 569 C C . GLY A 1 79 ? -27.445 7.802 -3.053 1.00 73.19 79 GLY A C 1
ATOM 570 O O . GLY A 1 79 ? -28.327 8.326 -3.733 1.00 73.19 79 GLY A O 1
ATOM 571 N N . ILE A 1 80 ? -26.204 8.295 -3.013 1.00 75.25 80 ILE A N 1
ATOM 572 C CA . ILE A 1 80 ? -25.778 9.457 -3.799 1.00 75.25 80 ILE A CA 1
ATOM 573 C C . ILE A 1 80 ? -25.799 9.083 -5.279 1.00 75.25 80 ILE A C 1
ATOM 575 O O . ILE A 1 80 ? -25.089 8.168 -5.696 1.00 75.25 80 ILE A O 1
ATOM 579 N N . LYS A 1 81 ? -26.588 9.818 -6.069 1.00 88.88 81 LYS A N 1
ATOM 580 C CA . LYS A 1 81 ? -26.625 9.689 -7.526 1.00 88.88 81 LYS A CA 1
ATOM 581 C C . LYS A 1 81 ? -25.441 10.422 -8.153 1.00 88.88 81 LYS A C 1
ATOM 583 O O . LYS A 1 81 ? -25.261 11.616 -7.924 1.00 88.88 81 LYS A O 1
ATOM 588 N N . LEU A 1 82 ? -24.689 9.729 -8.999 1.00 88.62 82 LEU A N 1
ATOM 589 C CA . LEU A 1 82 ? -23.577 10.287 -9.764 1.00 88.62 82 LEU A CA 1
ATOM 590 C C . LEU A 1 82 ? -23.551 9.753 -11.199 1.00 88.62 82 LEU A C 1
ATOM 592 O O . LEU A 1 82 ? -24.199 8.760 -11.526 1.00 88.62 82 LEU A O 1
ATOM 596 N N . SER A 1 83 ? -22.776 10.415 -12.054 1.00 88.06 83 SER A N 1
ATOM 597 C CA . SER A 1 83 ? -22.445 9.936 -13.396 1.00 88.06 83 SER A CA 1
ATOM 598 C C . SER A 1 83 ? -20.988 9.487 -13.431 1.00 88.06 83 SER A C 1
ATOM 600 O O . SER A 1 83 ? -20.128 10.129 -12.828 1.00 88.06 83 SER A O 1
ATOM 602 N N . VAL A 1 84 ? -20.696 8.407 -14.154 1.00 88.25 84 VAL A N 1
ATOM 603 C CA . VAL A 1 84 ? -19.344 7.841 -14.241 1.00 88.25 84 VAL A CA 1
ATOM 604 C C . VAL A 1 84 ? -18.853 7.759 -15.675 1.00 88.25 84 VAL A C 1
ATOM 606 O O . VAL A 1 84 ? -19.614 7.541 -16.619 1.00 88.25 84 VAL A O 1
ATOM 609 N N . SER A 1 85 ? -17.541 7.919 -15.823 1.00 90.75 85 SER A N 1
ATOM 610 C CA . SER A 1 85 ? -16.804 7.679 -17.055 1.00 90.75 85 SER A CA 1
ATOM 611 C C . SER A 1 85 ? -15.428 7.153 -16.668 1.00 90.75 85 SER A C 1
ATOM 613 O O . SER A 1 85 ? -14.590 7.905 -16.173 1.00 90.75 85 SER A O 1
ATOM 615 N N . LYS A 1 86 ? -15.201 5.860 -16.875 1.00 87.56 86 LYS A N 1
ATOM 616 C CA . LYS A 1 86 ? -14.007 5.134 -16.425 1.00 87.56 86 LYS A CA 1
ATOM 617 C C . LYS A 1 86 ? -13.318 4.485 -17.615 1.00 87.56 86 LYS A C 1
ATOM 619 O O . LYS A 1 86 ? -14.002 4.065 -18.549 1.00 87.56 86 LYS A O 1
ATOM 624 N N . LYS A 1 87 ? -11.981 4.413 -17.626 1.00 88.62 87 LYS A N 1
ATOM 625 C CA . LYS A 1 87 ? -11.305 3.564 -18.625 1.00 88.62 87 LYS A CA 1
ATOM 626 C C . LYS A 1 87 ? -11.646 2.122 -18.284 1.00 88.62 87 LYS A C 1
ATOM 628 O O . LYS A 1 87 ? -11.544 1.748 -17.122 1.00 88.62 87 LYS A O 1
ATOM 633 N N . PHE A 1 88 ? -12.068 1.350 -19.273 1.00 91.38 88 PHE A N 1
ATOM 634 C CA . PHE A 1 88 ? -12.627 0.028 -19.050 1.00 91.38 88 PHE A CA 1
ATOM 635 C C . PHE A 1 88 ? -12.322 -0.895 -20.224 1.00 91.38 88 PHE A C 1
ATOM 637 O O . PHE A 1 88 ? -12.581 -0.549 -21.379 1.00 91.38 88 PHE A O 1
ATOM 644 N N . ALA A 1 89 ? -11.827 -2.084 -19.919 1.00 89.56 89 ALA A N 1
ATOM 645 C CA . ALA A 1 89 ? -11.779 -3.202 -20.844 1.00 89.56 89 ALA A CA 1
ATOM 646 C C . ALA A 1 89 ? -12.121 -4.479 -20.081 1.00 89.56 89 ALA A C 1
ATOM 648 O O . ALA A 1 89 ? -11.724 -4.643 -18.931 1.00 89.56 89 ALA A O 1
ATOM 649 N N . ALA A 1 90 ? -12.849 -5.381 -20.719 1.00 88.56 90 ALA A N 1
ATOM 650 C CA . ALA A 1 90 ? -13.253 -6.639 -20.123 1.00 88.56 90 ALA A CA 1
ATOM 651 C C . ALA A 1 90 ? -13.147 -7.746 -21.162 1.00 88.56 90 ALA A C 1
ATOM 653 O O . ALA A 1 90 ? -13.539 -7.565 -22.316 1.00 88.56 90 ALA A O 1
ATOM 654 N N . GLN A 1 91 ? -12.592 -8.881 -20.748 1.00 84.50 91 GLN A N 1
ATOM 655 C CA . GLN A 1 91 ? -12.506 -10.071 -21.577 1.00 84.50 91 GLN A CA 1
ATOM 656 C C . GLN A 1 91 ? -12.539 -11.317 -20.691 1.00 84.50 91 GLN A C 1
ATOM 658 O O . GLN A 1 91 ? -11.542 -11.687 -20.062 1.00 84.50 91 GLN A O 1
ATOM 663 N N . GLY A 1 92 ? -13.698 -11.974 -20.649 1.00 83.12 92 GLY A N 1
ATOM 664 C CA . GLY A 1 92 ? -13.897 -13.210 -19.901 1.00 83.12 92 GLY A CA 1
ATOM 665 C C . GLY A 1 92 ? -13.684 -12.997 -18.404 1.00 83.12 92 GLY A C 1
ATOM 666 O O . GLY A 1 92 ? -14.493 -12.362 -17.737 1.00 83.12 92 GLY A O 1
ATOM 667 N N . GLN A 1 93 ? -12.582 -13.531 -17.879 1.00 89.38 93 GLN A N 1
ATOM 668 C CA . GLN A 1 93 ? -12.218 -13.450 -16.460 1.00 89.38 93 GLN A CA 1
ATOM 669 C C . GLN A 1 93 ? -11.281 -12.278 -16.134 1.00 89.38 93 GLN A C 1
ATOM 671 O O . GLN A 1 93 ? -10.802 -12.182 -15.010 1.00 89.38 93 GLN A O 1
ATOM 676 N N . THR A 1 94 ? -10.969 -11.407 -17.096 1.00 87.81 94 THR A N 1
ATOM 677 C CA . THR A 1 94 ? -10.083 -10.254 -16.879 1.00 87.81 94 THR A CA 1
ATOM 678 C C . THR A 1 94 ? -10.852 -8.951 -17.032 1.00 87.81 94 THR A C 1
ATOM 680 O O . THR A 1 94 ? -11.548 -8.745 -18.025 1.00 87.81 94 THR A O 1
ATOM 683 N N . LEU A 1 95 ? -10.673 -8.060 -16.061 1.00 91.06 95 LEU A N 1
ATOM 684 C CA . LEU A 1 95 ? -11.196 -6.701 -16.038 1.00 91.06 95 LEU A CA 1
ATOM 685 C C . LEU A 1 95 ? -10.017 -5.729 -15.948 1.00 91.06 95 LEU A C 1
ATOM 687 O O . LEU A 1 95 ? -9.158 -5.868 -15.086 1.00 91.06 95 LEU A O 1
ATOM 691 N N . THR A 1 96 ? -9.973 -4.720 -16.807 1.00 89.00 96 THR A N 1
ATOM 692 C CA . THR A 1 96 ? -9.074 -3.574 -16.675 1.00 89.00 96 THR A CA 1
ATOM 693 C C . THR A 1 96 ? -9.891 -2.324 -16.417 1.00 89.00 96 THR A C 1
ATOM 695 O O . THR A 1 96 ? -10.763 -1.984 -17.213 1.00 89.00 96 THR A O 1
ATOM 698 N N . MET A 1 97 ? -9.579 -1.612 -15.337 1.00 88.88 97 MET A N 1
ATOM 699 C CA . MET A 1 97 ? -10.269 -0.387 -14.949 1.00 88.88 97 MET A CA 1
ATOM 700 C C . MET A 1 97 ? -9.250 0.674 -14.539 1.00 88.88 97 MET A C 1
ATOM 702 O O . MET A 1 97 ? -8.370 0.404 -13.731 1.00 88.88 97 MET A O 1
ATOM 706 N N . ASP A 1 98 ? -9.310 1.853 -15.163 1.00 86.19 98 ASP A N 1
ATOM 707 C CA . ASP A 1 98 ? -8.369 2.968 -14.934 1.00 86.19 98 ASP A CA 1
ATOM 708 C C . ASP A 1 98 ? -6.868 2.585 -14.999 1.00 86.19 98 ASP A C 1
ATOM 710 O O . ASP A 1 98 ? -6.004 3.294 -14.492 1.00 86.19 98 ASP A O 1
ATOM 714 N N . GLY A 1 99 ? -6.541 1.502 -15.717 1.00 82.12 99 GLY A N 1
ATOM 715 C CA . GLY A 1 99 ? -5.178 0.985 -15.895 1.00 82.12 99 GLY A CA 1
ATOM 716 C C . GLY A 1 99 ? -4.788 -0.144 -14.935 1.00 82.12 99 GLY A C 1
ATOM 717 O O . GLY A 1 99 ? -3.792 -0.819 -15.187 1.00 82.12 99 GLY A O 1
ATOM 718 N N . ALA A 1 100 ? -5.576 -0.402 -13.890 1.00 82.62 100 ALA A N 1
ATOM 719 C CA . ALA A 1 100 ? -5.407 -1.563 -13.024 1.00 82.62 100 ALA A CA 1
ATOM 720 C C . ALA A 1 100 ? -6.037 -2.810 -13.660 1.00 82.62 100 ALA A C 1
ATOM 722 O O . ALA A 1 100 ? -7.083 -2.725 -14.304 1.00 82.62 100 ALA A O 1
ATOM 723 N N . VAL A 1 101 ? -5.391 -3.967 -13.493 1.00 86.25 101 VAL A N 1
ATOM 724 C CA . VAL A 1 101 ? -5.850 -5.260 -14.021 1.00 86.25 101 VAL A CA 1
ATOM 725 C C . VAL A 1 101 ? -6.329 -6.131 -12.869 1.00 86.25 101 VAL A C 1
ATOM 727 O O . VAL A 1 101 ? -5.586 -6.376 -11.919 1.00 86.25 101 VAL A O 1
ATOM 730 N N . TYR A 1 102 ? -7.543 -6.643 -13.004 1.00 88.94 102 TYR A N 1
ATOM 731 C CA . TYR A 1 102 ? -8.211 -7.513 -12.056 1.00 88.94 102 TYR A CA 1
ATOM 732 C C . TYR A 1 102 ? -8.578 -8.837 -12.730 1.00 88.94 102 TYR A C 1
ATOM 734 O O . TYR A 1 102 ? -8.924 -8.870 -13.915 1.00 88.94 102 TYR A O 1
ATOM 742 N N . ARG A 1 103 ? -8.519 -9.938 -11.981 1.00 89.81 103 ARG A N 1
ATOM 743 C CA . ARG A 1 103 ? -8.913 -11.272 -12.454 1.00 89.81 103 ARG A CA 1
ATOM 744 C C . ARG A 1 103 ? -10.021 -11.849 -11.589 1.00 89.81 103 ARG A C 1
ATOM 746 O O . ARG A 1 103 ? -9.942 -11.751 -10.367 1.00 89.81 103 ARG A O 1
ATOM 753 N N . LEU A 1 104 ? -11.021 -12.451 -12.226 1.00 86.38 104 LEU A N 1
ATOM 754 C CA . LEU A 1 104 ? -12.106 -13.151 -11.553 1.00 86.38 104 LEU A CA 1
ATOM 755 C C . LEU A 1 104 ? -11.529 -14.261 -10.675 1.00 86.38 104 LEU A C 1
ATOM 757 O O . LEU A 1 104 ? -10.693 -15.051 -11.121 1.00 86.38 104 LEU A O 1
ATOM 761 N N . THR A 1 105 ? -11.991 -14.327 -9.434 1.00 78.19 105 THR A N 1
ATOM 762 C CA . THR A 1 105 ? -11.635 -15.405 -8.515 1.00 78.19 105 THR A CA 1
ATOM 763 C C . THR A 1 105 ? -12.739 -16.456 -8.447 1.00 78.19 105 THR A C 1
ATOM 765 O O . THR A 1 105 ? -13.914 -16.099 -8.404 1.00 78.19 105 THR A O 1
ATOM 768 N N . PRO A 1 106 ? -12.397 -17.758 -8.389 1.00 64.00 106 PRO A N 1
ATOM 769 C CA . PRO A 1 106 ? -13.394 -18.825 -8.274 1.00 64.00 106 PRO A CA 1
ATOM 770 C C . PRO A 1 106 ? -14.027 -18.959 -6.876 1.00 64.00 106 PRO A C 1
ATOM 772 O O . PRO A 1 106 ? -14.771 -19.908 -6.642 1.00 64.00 106 PRO A O 1
ATOM 775 N N . GLN A 1 107 ? -13.681 -18.103 -5.908 1.00 53.97 107 GLN A N 1
ATOM 776 C CA . GLN A 1 107 ? -14.037 -18.316 -4.502 1.00 53.97 107 GLN A CA 1
ATOM 777 C C . GLN A 1 107 ? -15.493 -17.926 -4.205 1.00 53.97 107 GLN A C 1
ATOM 779 O O . GLN A 1 107 ? -15.982 -16.881 -4.633 1.00 53.97 107 GLN A O 1
ATOM 784 N N . ALA A 1 108 ? -16.176 -18.809 -3.471 1.00 43.41 108 ALA A N 1
ATOM 785 C CA . ALA A 1 108 ? -17.595 -18.727 -3.145 1.00 43.41 108 ALA A CA 1
ATOM 786 C C . ALA A 1 108 ? -17.954 -17.488 -2.289 1.00 43.41 108 ALA A C 1
ATOM 788 O O . ALA A 1 108 ? -17.101 -16.968 -1.562 1.00 43.41 108 ALA A O 1
ATOM 789 N N . PRO A 1 109 ? -19.222 -17.027 -2.316 1.00 42.47 109 PRO A N 1
ATOM 790 C CA . PRO A 1 109 ? -19.666 -15.883 -1.525 1.00 42.47 109 PRO A CA 1
ATOM 791 C C . PRO A 1 109 ? -19.524 -16.184 -0.027 1.00 42.47 109 PRO A C 1
ATOM 793 O O . PRO A 1 109 ? -20.164 -17.104 0.476 1.00 42.47 109 PRO A O 1
ATOM 796 N N . GLY A 1 110 ? -18.703 -15.413 0.692 1.00 49.22 110 GLY A N 1
ATOM 797 C CA . GLY A 1 110 ? -18.654 -15.463 2.161 1.00 49.22 110 GLY A CA 1
ATOM 798 C C . GLY A 1 110 ? -17.279 -15.602 2.818 1.00 49.22 110 GLY A C 1
ATOM 799 O O . GLY A 1 110 ? -17.217 -15.560 4.041 1.00 49.22 110 GLY A O 1
ATOM 800 N N . ALA A 1 111 ? -16.178 -15.697 2.069 1.00 44.66 111 ALA A N 1
ATOM 801 C CA . ALA A 1 111 ? -14.834 -15.646 2.649 1.00 44.66 111 ALA A CA 1
ATOM 802 C C . ALA A 1 111 ? -13.944 -14.688 1.851 1.00 44.66 111 ALA A C 1
ATOM 804 O O . ALA A 1 111 ? -13.573 -14.984 0.724 1.00 44.66 111 ALA A O 1
ATOM 805 N N . GLU A 1 112 ? -13.666 -13.526 2.450 1.00 56.59 112 GLU A N 1
ATOM 806 C CA . GLU A 1 112 ? -12.517 -12.649 2.180 1.00 56.59 112 GLU A CA 1
ATOM 807 C C . GLU A 1 112 ? -12.061 -12.599 0.713 1.00 56.59 112 GLU A C 1
ATOM 809 O O . GLU A 1 112 ? -10.947 -12.973 0.348 1.00 56.59 112 GLU A O 1
ATOM 814 N N . ALA A 1 113 ? -12.969 -12.154 -0.150 1.00 57.03 113 ALA A N 1
ATOM 815 C CA . ALA A 1 113 ? -12.698 -12.054 -1.565 1.00 57.03 113 ALA A CA 1
ATOM 816 C C . ALA A 1 113 ? -11.496 -11.142 -1.827 1.00 57.03 113 ALA A C 1
ATOM 818 O O . ALA A 1 113 ? -11.436 -10.011 -1.343 1.00 57.03 113 ALA A O 1
ATOM 819 N N . CYS A 1 114 ? -10.538 -11.662 -2.591 1.00 62.53 114 CYS A N 1
ATOM 820 C CA . CYS A 1 114 ? -9.249 -11.030 -2.859 1.00 62.53 114 CYS A CA 1
ATOM 821 C C . CYS A 1 114 ? -8.327 -10.892 -1.653 1.00 62.53 114 CYS A C 1
ATOM 823 O O . CYS A 1 114 ? -7.393 -10.089 -1.712 1.00 62.53 114 CYS A O 1
ATOM 825 N N . ALA A 1 115 ? -8.529 -11.686 -0.597 1.00 57.56 115 ALA A N 1
ATOM 826 C CA . ALA A 1 115 ? -7.484 -11.883 0.386 1.00 57.56 115 ALA A CA 1
ATOM 827 C C . ALA A 1 115 ? -6.218 -12.340 -0.350 1.00 57.56 115 ALA A C 1
ATOM 829 O O . ALA A 1 115 ? -6.054 -13.504 -0.722 1.00 57.56 115 ALA A O 1
ATOM 830 N N . VAL A 1 116 ? -5.286 -11.397 -0.521 1.00 52.38 116 VAL A N 1
ATOM 831 C CA . VAL A 1 116 ? -3.865 -11.708 -0.404 1.00 52.38 116 VAL A CA 1
ATOM 832 C C . VAL A 1 116 ? -3.803 -12.588 0.837 1.00 52.38 116 VAL A C 1
ATOM 834 O O . VAL A 1 116 ? -4.374 -12.156 1.846 1.00 52.38 116 VAL A O 1
ATOM 837 N N . PRO A 1 117 ? -3.253 -13.818 0.766 1.00 46.28 117 PRO A N 1
ATOM 838 C CA . PRO A 1 117 ? -3.196 -14.702 1.917 1.00 46.28 117 PRO A CA 1
ATOM 839 C C . PRO A 1 117 ? -2.833 -13.844 3.114 1.00 46.28 117 PRO A C 1
ATOM 841 O O . PRO A 1 117 ? -1.805 -13.165 3.060 1.00 46.28 117 PRO A O 1
ATOM 844 N N . LYS A 1 118 ? -3.721 -13.754 4.116 1.00 44.00 118 LYS A N 1
ATOM 845 C CA . LYS A 1 118 ? -3.352 -13.120 5.373 1.00 44.00 118 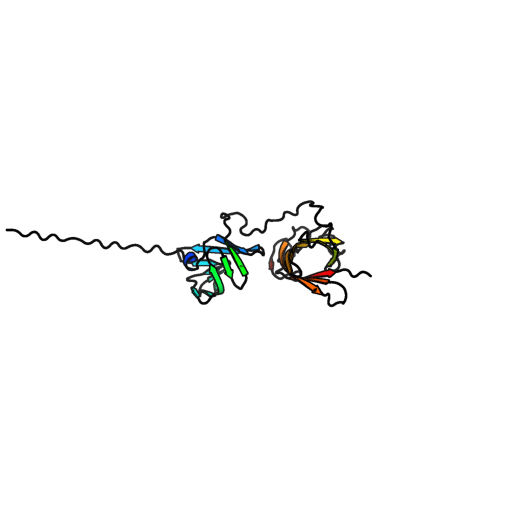LYS A CA 1
ATOM 846 C C . LYS A 1 118 ? -2.142 -13.909 5.817 1.00 44.00 118 LYS A C 1
ATOM 848 O O . LYS A 1 118 ? -2.284 -15.031 6.303 1.00 44.00 118 LYS A O 1
ATOM 853 N N . VAL A 1 119 ? -0.957 -13.358 5.591 1.00 48.47 119 VAL A N 1
ATOM 854 C CA . VAL A 1 119 ? 0.226 -13.803 6.286 1.00 48.47 119 VAL A CA 1
ATOM 855 C C . VAL A 1 119 ? -0.113 -13.402 7.711 1.00 48.47 119 VAL A C 1
ATOM 857 O O . VAL A 1 119 ? 0.050 -12.25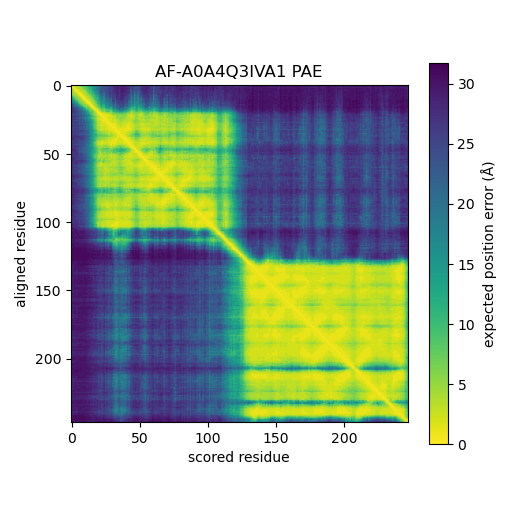4 8.116 1.00 48.47 119 VAL A O 1
ATOM 860 N N . GLN A 1 120 ? -0.721 -14.336 8.455 1.00 36.78 120 GLN A N 1
ATOM 861 C CA . GLN A 1 120 ? -0.580 -14.337 9.902 1.00 36.78 120 GLN A CA 1
ATOM 862 C C . GLN A 1 120 ? 0.895 -14.039 10.137 1.00 36.78 120 GLN A C 1
ATOM 864 O O . GLN A 1 120 ? 1.697 -14.637 9.413 1.00 36.78 120 GLN A O 1
ATOM 869 N N . PRO A 1 121 ? 1.272 -13.127 11.049 1.00 41.44 121 PRO A N 1
ATOM 870 C CA . PRO A 1 121 ? 2.675 -12.951 11.374 1.00 41.44 121 PRO A CA 1
ATOM 871 C C . PRO A 1 121 ? 3.185 -14.342 11.724 1.00 41.44 121 PRO A C 1
ATOM 873 O O . PRO A 1 121 ? 2.831 -14.890 12.767 1.00 41.44 121 PRO A O 1
ATOM 876 N N . VAL A 1 122 ? 3.901 -14.967 10.785 1.00 48.06 122 VAL A N 1
ATOM 877 C CA . VAL A 1 122 ? 4.423 -16.301 10.990 1.00 48.06 122 VAL A CA 1
ATOM 878 C C . VAL A 1 122 ? 5.404 -16.073 12.107 1.00 48.06 122 VAL A C 1
ATOM 880 O O . VAL A 1 122 ? 6.425 -15.404 11.929 1.00 48.06 122 VAL A O 1
ATOM 883 N N . ALA A 1 123 ? 5.041 -16.560 13.287 1.00 42.66 123 ALA A N 1
ATOM 884 C CA . ALA A 1 123 ? 5.988 -16.743 14.350 1.00 42.66 123 ALA A CA 1
ATOM 885 C C . ALA A 1 123 ? 7.117 -17.587 13.747 1.00 42.66 123 ALA A C 1
ATOM 887 O O . ALA A 1 123 ? 6.947 -18.765 13.450 1.00 42.66 123 ALA A O 1
ATOM 888 N N . THR A 1 124 ? 8.245 -16.925 13.503 1.00 40.12 124 THR A N 1
ATOM 889 C CA . THR A 1 124 ? 9.551 -17.543 13.299 1.00 40.12 124 THR A CA 1
ATOM 890 C C . THR A 1 124 ? 9.666 -18.458 12.068 1.00 40.12 124 THR A C 1
ATOM 892 O O . THR A 1 124 ? 9.780 -19.672 12.186 1.00 40.12 124 THR A O 1
ATOM 895 N N . GLN A 1 125 ? 9.806 -17.878 10.871 1.00 40.72 125 GLN A N 1
ATOM 896 C CA . GLN A 1 125 ? 10.750 -18.445 9.894 1.00 40.72 125 GLN A CA 1
ATOM 897 C C . GLN A 1 125 ? 12.084 -17.711 10.047 1.00 40.72 125 GLN A C 1
ATOM 899 O O . GLN A 1 125 ? 12.314 -16.659 9.455 1.00 40.72 125 GLN A O 1
ATOM 904 N N . ALA A 1 126 ? 12.949 -18.258 10.901 1.00 44.66 126 ALA A N 1
ATOM 905 C CA . ALA A 1 126 ? 14.271 -17.725 11.232 1.00 44.66 126 ALA A CA 1
ATOM 906 C C . ALA A 1 126 ? 15.335 -17.944 10.131 1.00 44.66 126 ALA A C 1
ATOM 908 O O . ALA A 1 126 ? 16.526 -17.902 10.416 1.00 44.66 126 ALA A O 1
ATOM 909 N N . SER A 1 127 ? 14.944 -18.180 8.876 1.00 48.50 127 SER A N 1
ATOM 910 C CA . SER A 1 127 ? 15.871 -18.582 7.805 1.00 48.50 127 SER A CA 1
ATOM 911 C C . SER A 1 127 ? 15.861 -17.694 6.554 1.00 48.50 127 SER A C 1
ATOM 913 O O . SER A 1 127 ? 16.624 -17.962 5.633 1.00 48.50 127 SER A O 1
ATOM 915 N N . THR A 1 128 ? 15.083 -16.605 6.503 1.00 55.16 128 THR A N 1
ATOM 916 C CA . THR A 1 128 ? 15.000 -15.733 5.306 1.00 55.16 128 THR A CA 1
ATOM 917 C C . THR A 1 128 ? 15.815 -14.440 5.398 1.00 55.16 128 THR A C 1
ATOM 919 O O . THR A 1 128 ? 15.546 -13.517 4.644 1.00 55.16 128 THR A O 1
ATOM 922 N N . MET A 1 129 ? 16.755 -14.320 6.340 1.00 66.94 129 MET A N 1
ATOM 923 C CA . MET A 1 129 ? 17.542 -13.088 6.549 1.00 66.94 129 MET A CA 1
ATOM 924 C C . MET A 1 129 ? 19.052 -13.301 6.397 1.00 66.94 129 MET A C 1
ATOM 926 O O . MET A 1 129 ? 19.833 -12.411 6.712 1.00 66.94 129 MET A O 1
ATOM 930 N N . SER A 1 130 ? 19.484 -14.467 5.906 1.00 68.88 130 SER A N 1
ATOM 931 C CA . SER A 1 130 ? 20.908 -14.775 5.704 1.00 68.88 130 SER A CA 1
ATOM 932 C C . SER A 1 130 ? 21.584 -13.884 4.657 1.00 68.88 130 SER A C 1
ATOM 934 O O . SER A 1 130 ? 22.804 -13.853 4.573 1.00 68.88 130 SER A O 1
ATOM 936 N N . ASP A 1 131 ? 20.798 -13.199 3.830 1.00 81.88 131 ASP A N 1
ATOM 937 C CA . ASP A 1 131 ? 21.247 -12.250 2.814 1.00 81.88 131 ASP A CA 1
ATOM 938 C C . ASP A 1 131 ? 20.820 -10.813 3.121 1.00 81.88 131 ASP A C 1
ATOM 940 O O . ASP A 1 131 ? 20.801 -9.971 2.224 1.00 81.88 131 ASP A O 1
ATOM 944 N N . ALA A 1 132 ? 20.419 -10.546 4.364 1.00 89.25 132 ALA A N 1
ATOM 945 C CA . ALA A 1 132 ? 19.898 -9.249 4.715 1.00 89.25 132 ALA A CA 1
ATOM 946 C C . ALA A 1 132 ? 21.011 -8.208 4.855 1.00 89.25 132 ALA A C 1
ATOM 948 O O . ALA A 1 132 ? 21.994 -8.427 5.559 1.00 89.25 132 ALA A O 1
ATOM 949 N N . ALA A 1 133 ? 20.815 -7.058 4.220 1.00 91.31 133 ALA A N 1
ATOM 950 C CA . ALA A 1 133 ? 21.674 -5.891 4.372 1.00 91.31 133 ALA A CA 1
ATOM 951 C C . ALA A 1 133 ? 21.069 -4.910 5.386 1.00 91.31 133 ALA A C 1
ATOM 953 O O . ALA A 1 133 ? 19.841 -4.820 5.506 1.00 91.31 133 ALA A O 1
ATOM 954 N N . MET A 1 134 ? 21.921 -4.158 6.088 1.00 93.62 134 MET A N 1
ATOM 955 C CA . MET A 1 134 ? 21.504 -3.113 7.028 1.00 93.62 134 MET A CA 1
ATOM 956 C C . MET A 1 134 ? 21.210 -1.801 6.294 1.00 93.62 134 MET A C 1
ATOM 958 O O . MET A 1 134 ? 22.005 -1.337 5.483 1.00 93.62 134 MET A O 1
ATOM 962 N N . TRP A 1 135 ? 20.038 -1.228 6.555 1.00 95.44 135 TRP A N 1
ATOM 963 C CA . TRP A 1 135 ? 19.538 -0.003 5.930 1.00 95.44 135 TRP A CA 1
ATOM 964 C C . TRP A 1 135 ? 18.892 0.890 6.991 1.00 95.44 135 TRP A C 1
ATOM 966 O O . TRP A 1 135 ? 18.559 0.453 8.094 1.00 95.44 135 TRP A O 1
ATOM 976 N N . THR A 1 136 ? 18.646 2.149 6.644 1.00 94.88 136 THR A N 1
ATOM 977 C CA . THR A 1 136 ? 17.960 3.104 7.518 1.00 94.88 136 THR A CA 1
ATOM 978 C C . THR A 1 136 ? 16.564 3.443 7.003 1.00 94.88 136 THR A C 1
ATOM 980 O O . THR A 1 136 ? 16.310 3.494 5.801 1.00 94.88 136 THR A O 1
ATOM 983 N N . HIS A 1 137 ? 15.634 3.676 7.931 1.00 95.44 137 HIS A N 1
ATOM 984 C CA . HIS A 1 137 ? 14.267 4.103 7.642 1.00 95.44 137 HIS A CA 1
ATOM 985 C C . HIS A 1 137 ? 13.740 5.029 8.740 1.00 95.44 137 HIS A C 1
ATOM 987 O O . HIS A 1 137 ? 13.523 4.601 9.876 1.00 95.44 137 HIS A O 1
ATOM 993 N N . ASN A 1 138 ? 13.475 6.299 8.409 1.00 92.75 138 ASN A N 1
ATOM 994 C CA . ASN A 1 138 ? 12.866 7.277 9.326 1.00 92.75 138 ASN A CA 1
ATOM 995 C C . ASN A 1 138 ? 13.565 7.369 10.702 1.00 92.75 138 ASN A C 1
ATOM 997 O O . ASN A 1 138 ? 12.907 7.572 11.733 1.00 92.75 138 ASN A O 1
ATOM 1001 N N . GLY A 1 139 ? 14.892 7.207 10.714 1.00 91.06 139 GLY A N 1
ATOM 1002 C CA . GLY A 1 139 ? 15.737 7.212 11.911 1.00 91.06 139 GLY A CA 1
ATOM 1003 C C . GLY A 1 139 ? 15.795 5.889 12.685 1.00 91.06 139 GLY A C 1
ATOM 1004 O O . GLY A 1 139 ? 16.319 5.880 13.788 1.00 91.06 139 GLY A O 1
ATOM 1005 N N . SER A 1 140 ? 15.227 4.800 12.159 1.00 95.19 140 SER A N 1
ATOM 1006 C CA . SER A 1 140 ? 15.400 3.429 12.676 1.00 95.19 140 SER A CA 1
ATOM 1007 C C . SER A 1 140 ? 16.325 2.629 11.760 1.00 95.19 140 SER A C 1
ATOM 1009 O O . SER A 1 140 ? 16.401 2.940 10.569 1.00 95.19 140 SER A O 1
ATOM 1011 N N . MET A 1 141 ? 16.949 1.573 12.282 1.00 96.31 141 MET A N 1
ATOM 1012 C CA . MET A 1 141 ? 17.634 0.577 11.455 1.00 96.31 141 MET A CA 1
ATOM 1013 C C . MET A 1 141 ? 16.688 -0.555 11.065 1.00 96.31 141 MET A C 1
ATOM 1015 O O . MET A 1 141 ? 15.854 -1.005 11.862 1.00 96.31 141 MET A O 1
ATOM 1019 N N . VAL A 1 142 ? 16.816 -1.006 9.822 1.00 97.12 142 VAL A N 1
ATOM 1020 C CA . VAL A 1 142 ? 16.054 -2.113 9.254 1.00 97.12 142 VAL A CA 1
ATOM 1021 C C . VAL A 1 142 ? 16.990 -3.066 8.526 1.00 97.12 142 VAL A C 1
ATOM 1023 O O . VAL A 1 142 ? 18.017 -2.664 7.988 1.00 97.12 142 VAL A O 1
ATOM 1026 N N . LEU A 1 143 ? 16.598 -4.330 8.468 1.00 95.69 143 LEU A N 1
ATOM 1027 C CA . LEU A 1 143 ? 17.261 -5.338 7.659 1.00 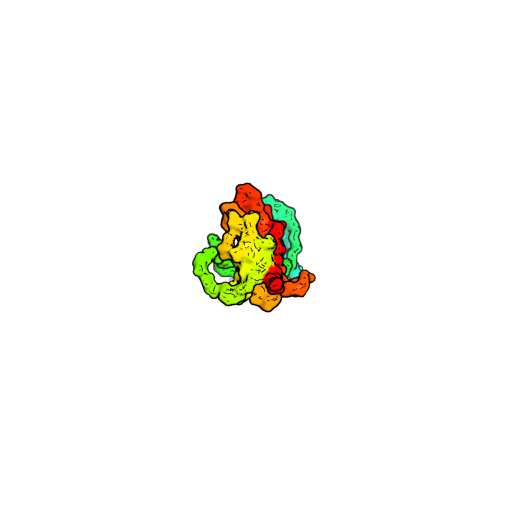95.69 143 LEU A CA 1
ATOM 1028 C C . LEU A 1 143 ? 16.415 -5.612 6.417 1.00 95.69 143 LEU A C 1
ATOM 1030 O O . LEU A 1 143 ? 15.215 -5.879 6.535 1.00 95.69 143 LEU A O 1
ATOM 1034 N N . ILE A 1 144 ? 17.037 -5.562 5.240 1.00 95.25 144 ILE A N 1
ATOM 1035 C CA . ILE A 1 144 ? 16.394 -5.840 3.951 1.00 95.25 144 ILE A CA 1
ATOM 1036 C C . ILE A 1 144 ? 16.944 -7.141 3.384 1.00 95.25 144 ILE A C 1
ATOM 1038 O O . ILE A 1 144 ? 18.111 -7.197 3.009 1.00 95.25 144 ILE A O 1
ATOM 1042 N N . SER A 1 145 ? 16.092 -8.159 3.258 1.00 93.44 145 SER A N 1
ATOM 1043 C CA . SER A 1 145 ? 16.375 -9.366 2.478 1.00 93.44 145 SER A CA 1
ATOM 1044 C C . SER A 1 145 ? 15.661 -9.274 1.133 1.00 93.44 145 SER A C 1
ATOM 1046 O O . SER A 1 145 ? 14.433 -9.388 1.055 1.00 93.44 145 SER A O 1
ATOM 1048 N N . ALA A 1 146 ? 16.427 -9.074 0.059 1.00 88.69 146 ALA A N 1
ATOM 1049 C CA . ALA A 1 146 ? 15.866 -8.984 -1.285 1.00 88.69 146 ALA A CA 1
ATOM 1050 C C . ALA A 1 146 ? 15.351 -10.345 -1.780 1.00 88.69 146 ALA A C 1
ATOM 1052 O O . ALA A 1 146 ? 14.256 -10.407 -2.341 1.00 88.69 146 ALA A O 1
ATOM 1053 N N . ARG A 1 147 ? 16.083 -11.447 -1.531 1.00 86.94 147 ARG A N 1
ATOM 1054 C CA . ARG A 1 147 ? 15.621 -12.794 -1.923 1.00 86.94 147 ARG A CA 1
ATOM 1055 C C . ARG A 1 147 ? 14.479 -13.288 -1.048 1.00 86.94 147 ARG A C 1
ATOM 1057 O O . ARG A 1 147 ? 13.566 -13.927 -1.557 1.00 86.94 147 ARG A O 1
ATOM 1064 N N . GLY A 1 148 ? 14.521 -12.983 0.247 1.00 85.88 148 GLY A N 1
ATOM 1065 C CA . GLY A 1 148 ? 13.439 -13.285 1.179 1.00 85.88 148 GLY A CA 1
ATOM 1066 C C . GLY A 1 148 ? 12.212 -1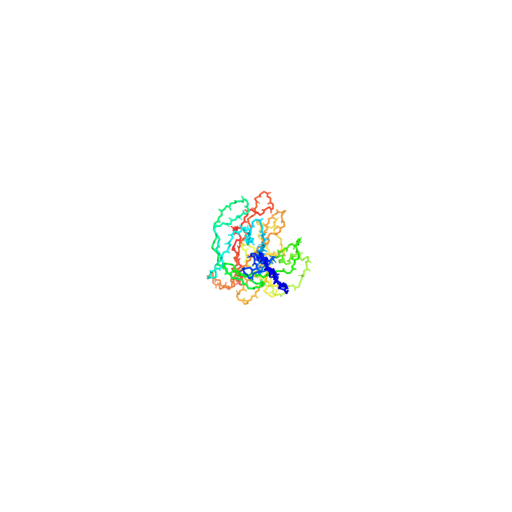2.401 0.973 1.00 85.88 148 GLY A C 1
ATOM 1067 O O . GLY A 1 148 ? 11.139 -12.748 1.455 1.00 85.88 148 GLY A O 1
ATOM 1068 N N . GLY A 1 149 ? 12.349 -11.281 0.255 1.00 91.50 149 GLY A N 1
ATOM 1069 C CA . GLY A 1 149 ? 11.246 -10.375 -0.035 1.00 91.50 149 GLY A CA 1
ATOM 1070 C C . GLY A 1 149 ? 10.761 -9.610 1.192 1.00 91.50 149 GLY A C 1
ATOM 1071 O O . GLY A 1 149 ? 9.572 -9.327 1.291 1.00 91.50 149 GLY A O 1
ATOM 1072 N N . ARG A 1 150 ? 11.637 -9.311 2.159 1.00 94.75 150 ARG A N 1
ATOM 1073 C CA . ARG A 1 150 ? 11.238 -8.781 3.474 1.00 94.75 150 ARG A CA 1
ATOM 1074 C C . ARG A 1 150 ? 12.081 -7.592 3.899 1.00 94.75 150 ARG A C 1
ATOM 1076 O O . ARG A 1 150 ? 13.286 -7.550 3.665 1.00 94.75 150 ARG A O 1
ATOM 1083 N N . ILE A 1 151 ? 11.432 -6.661 4.590 1.00 96.06 151 ILE A N 1
ATOM 1084 C CA . ILE A 1 151 ? 12.084 -5.601 5.358 1.00 96.06 151 ILE A CA 1
ATOM 1085 C C . ILE A 1 151 ? 11.570 -5.686 6.788 1.00 96.06 151 ILE A C 1
ATOM 1087 O O . ILE A 1 151 ? 10.361 -5.600 7.025 1.00 96.06 151 ILE A O 1
ATOM 1091 N N . VAL A 1 152 ? 12.476 -5.843 7.747 1.00 96.38 152 VAL A N 1
ATOM 1092 C CA . VAL A 1 152 ? 12.139 -5.953 9.173 1.00 96.38 152 VAL A CA 1
ATOM 1093 C C . VAL A 1 152 ? 12.885 -4.903 9.979 1.00 96.38 152 VAL A C 1
ATOM 1095 O O . VAL A 1 152 ? 13.992 -4.509 9.623 1.00 96.38 152 VAL A O 1
ATOM 1098 N N . TYR A 1 153 ? 12.295 -4.457 11.081 1.00 96.00 153 TYR A N 1
ATOM 1099 C CA . TYR A 1 153 ? 12.991 -3.585 12.019 1.00 96.00 153 TYR A CA 1
ATOM 1100 C C . TYR A 1 153 ? 14.115 -4.332 12.725 1.00 96.00 153 TYR A C 1
ATOM 1102 O O . TYR A 1 153 ? 13.883 -5.412 13.265 1.00 96.00 153 TYR A O 1
ATOM 1110 N N . ASP A 1 154 ? 15.298 -3.729 12.786 1.00 95.88 154 ASP A N 1
ATOM 1111 C CA . ASP A 1 154 ? 16.397 -4.233 13.608 1.00 95.88 154 ASP A CA 1
ATOM 1112 C C . ASP A 1 154 ? 16.534 -3.413 14.890 1.00 95.88 154 ASP A C 1
ATOM 1114 O O . ASP A 1 154 ? 16.348 -3.942 15.985 1.00 95.88 154 ASP A O 1
ATOM 1118 N N . GLU A 1 155 ? 16.705 -2.097 14.750 1.00 95.88 155 GLU A N 1
ATOM 1119 C CA . GLU A 1 155 ? 16.731 -1.152 15.868 1.00 95.88 155 GLU A CA 1
ATOM 1120 C C . GLU A 1 155 ? 15.701 -0.033 15.643 1.00 95.88 155 GLU A C 1
ATOM 1122 O O . GLU A 1 155 ? 15.980 0.970 14.975 1.00 95.88 155 GLU A O 1
ATOM 1127 N N . PRO A 1 156 ? 14.467 -0.192 16.166 1.00 95.25 156 PRO A N 1
ATOM 1128 C CA . PRO A 1 156 ? 13.467 0.867 16.153 1.00 95.25 156 PRO A CA 1
ATOM 1129 C C . PRO A 1 156 ? 13.952 2.087 16.939 1.00 95.25 156 PRO A C 1
ATOM 1131 O O . PRO A 1 156 ? 14.429 1.958 18.067 1.00 95.25 156 PRO A O 1
ATOM 1134 N N . LYS A 1 157 ? 13.750 3.292 16.398 1.00 95.62 157 LYS A N 1
ATOM 1135 C CA . LYS A 1 157 ? 14.076 4.521 17.135 1.00 95.62 157 LYS A CA 1
ATOM 1136 C C . LYS A 1 157 ? 13.279 4.639 18.434 1.00 95.62 157 LYS A C 1
ATOM 1138 O O . LYS A 1 157 ? 12.123 4.212 18.519 1.00 95.62 157 LYS A O 1
ATOM 1143 N N . ALA A 1 158 ? 13.857 5.333 19.413 1.00 94.38 158 ALA A N 1
ATOM 1144 C CA . ALA A 1 158 ? 13.298 5.465 20.760 1.00 94.38 158 ALA A CA 1
ATOM 1145 C C . ALA A 1 158 ? 11.820 5.906 20.782 1.00 94.38 158 ALA A C 1
ATOM 1147 O O . ALA A 1 158 ? 11.017 5.343 21.524 1.00 94.38 158 ALA A O 1
ATOM 1148 N N . SER A 1 159 ? 11.424 6.852 19.921 1.00 91.69 159 SER A N 1
ATOM 1149 C CA . SER A 1 159 ? 10.047 7.368 19.889 1.00 91.69 159 SER A CA 1
ATOM 1150 C C . SER A 1 159 ? 8.990 6.355 19.431 1.00 91.69 159 SER A C 1
ATOM 1152 O O . SER A 1 159 ? 7.806 6.578 19.676 1.00 91.69 159 SER A O 1
ATOM 1154 N N . ILE A 1 160 ? 9.384 5.233 18.810 1.00 91.62 160 ILE A N 1
ATOM 1155 C CA . ILE A 1 160 ? 8.462 4.170 18.370 1.00 91.62 160 ILE A CA 1
ATOM 1156 C C . ILE A 1 160 ? 8.696 2.821 19.061 1.00 91.62 160 ILE A C 1
ATOM 1158 O O . ILE A 1 160 ? 7.907 1.904 18.843 1.00 91.62 160 ILE A O 1
ATOM 1162 N N . ALA A 1 161 ? 9.713 2.686 19.918 1.00 89.12 161 ALA A N 1
ATOM 1163 C CA . ALA A 1 161 ? 10.092 1.415 20.550 1.00 89.12 161 ALA A CA 1
ATOM 1164 C C . ALA A 1 161 ? 8.977 0.785 21.417 1.00 89.12 161 ALA A C 1
ATOM 1166 O O . ALA A 1 161 ? 8.906 -0.429 21.582 1.00 89.12 161 ALA A O 1
ATOM 1167 N N . GLY A 1 162 ? 8.049 1.597 21.938 1.00 87.81 162 GLY A N 1
ATOM 1168 C CA . GLY A 1 162 ? 6.859 1.107 22.651 1.00 87.81 162 GLY A CA 1
ATOM 1169 C C . GLY A 1 162 ? 5.703 0.654 21.744 1.00 87.81 162 GLY A C 1
ATOM 1170 O O . GLY A 1 162 ? 4.612 0.388 22.243 1.00 87.81 162 GLY A O 1
ATOM 1171 N N . THR A 1 163 ? 5.900 0.645 20.427 1.00 92.56 163 THR A N 1
ATOM 1172 C CA . THR A 1 163 ? 4.905 0.263 19.410 1.00 92.56 163 THR A CA 1
ATOM 1173 C C . THR A 1 163 ? 5.481 -0.764 18.438 1.00 92.56 163 THR A C 1
ATOM 1175 O O . THR A 1 163 ? 4.786 -1.698 18.055 1.00 92.56 163 THR A O 1
ATOM 1178 N N . VAL A 1 164 ? 6.746 -0.594 18.058 1.00 93.44 164 VAL A N 1
ATOM 1179 C CA . VAL A 1 164 ? 7.483 -1.435 17.116 1.00 93.44 164 VAL A CA 1
ATOM 1180 C C . VAL A 1 164 ? 8.665 -2.068 17.840 1.00 93.44 164 VAL A C 1
ATOM 1182 O O . VAL A 1 164 ? 9.372 -1.389 18.580 1.00 93.44 164 VAL A O 1
ATOM 1185 N N . ARG A 1 165 ? 8.890 -3.363 17.614 1.00 92.44 165 ARG A N 1
ATOM 1186 C CA . ARG A 1 165 ? 9.982 -4.143 18.214 1.00 92.44 165 ARG A CA 1
ATOM 1187 C C . ARG A 1 165 ? 10.923 -4.674 17.132 1.00 92.44 165 ARG A C 1
ATOM 1189 O O . ARG A 1 165 ? 10.522 -4.807 15.975 1.00 92.44 165 ARG A O 1
ATOM 1196 N N . LYS A 1 166 ? 12.153 -5.022 17.525 1.00 93.62 166 LYS A N 1
ATOM 1197 C CA . LYS A 1 166 ? 13.095 -5.770 16.680 1.00 93.62 166 LYS A CA 1
ATOM 1198 C C . LYS A 1 166 ? 12.421 -7.026 16.111 1.00 93.62 166 LYS A C 1
ATOM 1200 O O . LYS A 1 166 ? 11.684 -7.710 16.820 1.00 93.62 166 LYS A O 1
ATOM 1205 N N . GLY A 1 167 ? 12.647 -7.297 14.830 1.00 91.81 167 GLY A N 1
ATOM 1206 C CA . GLY A 1 167 ? 12.065 -8.402 14.069 1.00 91.81 167 GLY A CA 1
ATOM 1207 C C . GLY A 1 167 ? 10.662 -8.143 13.507 1.00 91.81 167 GLY A C 1
ATOM 1208 O O . GLY A 1 167 ? 10.196 -8.932 12.685 1.00 91.81 167 GLY A O 1
ATOM 1209 N N . MET A 1 168 ? 9.975 -7.056 13.889 1.00 93.38 168 MET A N 1
ATOM 1210 C CA . MET A 1 168 ? 8.664 -6.751 13.305 1.00 93.38 168 MET A CA 1
ATOM 1211 C C . MET A 1 168 ? 8.802 -6.414 11.823 1.00 93.38 168 MET A C 1
ATOM 1213 O O . MET A 1 168 ? 9.666 -5.636 11.418 1.00 93.38 168 MET A O 1
ATOM 1217 N N . THR A 1 169 ? 7.929 -7.005 11.014 1.00 95.38 169 THR A N 1
ATOM 1218 C CA . THR A 1 169 ? 7.991 -6.873 9.561 1.00 95.38 169 THR A CA 1
ATOM 1219 C C . THR A 1 169 ? 7.337 -5.579 9.100 1.00 95.38 169 THR A C 1
ATOM 1221 O O . THR A 1 169 ? 6.145 -5.383 9.303 1.00 95.38 169 THR A O 1
ATOM 1224 N N . LEU A 1 170 ? 8.122 -4.701 8.478 1.00 96.56 170 LEU A N 1
ATOM 1225 C CA . LEU A 1 170 ? 7.680 -3.419 7.929 1.00 96.56 170 LEU A CA 1
ATOM 1226 C C . LEU A 1 170 ? 7.166 -3.557 6.491 1.00 96.56 170 LEU A C 1
ATOM 1228 O O . LEU A 1 170 ? 6.257 -2.827 6.095 1.00 96.56 170 LEU A O 1
ATOM 1232 N N . PHE A 1 171 ? 7.733 -4.488 5.723 1.00 97.44 171 PHE A N 1
ATOM 1233 C CA . PHE A 1 171 ? 7.320 -4.776 4.354 1.00 97.44 171 PHE A CA 1
ATOM 1234 C C . PHE A 1 171 ? 7.556 -6.244 3.993 1.00 97.44 171 PHE A C 1
ATOM 1236 O O . PHE A 1 171 ? 8.563 -6.831 4.393 1.00 97.44 171 PHE A O 1
ATOM 1243 N N . GLU A 1 172 ? 6.652 -6.792 3.185 1.00 92.00 172 GLU A N 1
ATOM 1244 C CA . GLU A 1 172 ? 6.789 -8.087 2.516 1.00 92.00 172 GLU A CA 1
ATOM 1245 C C . GLU A 1 172 ? 6.394 -7.952 1.048 1.00 92.00 172 GLU A C 1
ATOM 1247 O O . GLU A 1 172 ? 5.402 -7.303 0.717 1.00 92.00 172 GLU A O 1
ATOM 1252 N N . GLY A 1 173 ? 7.148 -8.565 0.144 1.00 89.44 173 GLY A N 1
ATOM 1253 C CA . GLY A 1 173 ? 6.905 -8.419 -1.279 1.00 89.44 173 GLY A CA 1
ATOM 1254 C C . GLY A 1 173 ? 7.985 -9.035 -2.145 1.00 89.44 173 GLY A C 1
ATOM 1255 O O . GLY A 1 173 ? 8.622 -10.020 -1.788 1.00 89.44 173 GLY A O 1
ATOM 1256 N N . ARG A 1 174 ? 8.151 -8.466 -3.334 1.00 87.06 174 ARG A N 1
ATOM 1257 C CA . ARG A 1 174 ? 9.032 -8.986 -4.377 1.00 87.06 174 ARG A CA 1
ATOM 1258 C C . ARG A 1 174 ? 9.994 -7.899 -4.821 1.00 87.06 174 ARG A C 1
ATOM 1260 O O . ARG A 1 174 ? 9.572 -6.766 -5.058 1.00 87.06 174 ARG A O 1
ATOM 1267 N N . PHE A 1 175 ? 11.254 -8.282 -4.969 1.00 89.50 175 PHE A N 1
ATOM 1268 C CA . PHE A 1 175 ? 12.307 -7.481 -5.576 1.00 89.50 175 PHE A CA 1
ATOM 1269 C C . PHE A 1 175 ? 12.596 -8.085 -6.956 1.00 89.50 175 PHE A C 1
ATOM 1271 O O . PHE A 1 175 ? 13.040 -9.227 -7.046 1.00 89.50 175 PHE A O 1
ATOM 1278 N N . ASP A 1 176 ? 12.295 -7.347 -8.023 1.00 83.69 176 ASP A N 1
ATOM 1279 C CA . ASP A 1 176 ? 12.523 -7.741 -9.418 1.00 83.69 176 ASP A CA 1
ATOM 1280 C C . ASP A 1 176 ? 13.461 -6.725 -10.081 1.00 83.69 176 ASP A C 1
ATOM 1282 O O . ASP A 1 176 ? 13.049 -5.678 -10.602 1.00 83.69 176 ASP A O 1
ATOM 1286 N N . GLY A 1 177 ? 14.763 -6.990 -9.948 1.00 87.62 177 GLY A N 1
ATOM 1287 C CA . GLY A 1 177 ? 15.810 -6.024 -10.260 1.00 87.62 177 GLY A CA 1
ATOM 1288 C C . GLY A 1 177 ? 15.607 -4.734 -9.464 1.00 87.62 177 GLY A C 1
ATOM 1289 O O . GLY A 1 177 ? 15.562 -4.744 -8.237 1.00 87.62 177 GLY A O 1
ATOM 1290 N N . ALA A 1 178 ? 15.448 -3.615 -10.172 1.00 88.62 178 ALA A N 1
ATOM 1291 C CA . ALA A 1 178 ? 15.180 -2.327 -9.544 1.00 88.62 178 ALA A CA 1
ATOM 1292 C C . ALA A 1 178 ? 13.711 -2.135 -9.135 1.00 88.62 178 ALA A C 1
ATOM 1294 O O . ALA A 1 178 ? 13.430 -1.191 -8.409 1.00 88.62 178 ALA A O 1
ATOM 1295 N N . ARG A 1 179 ? 12.757 -2.953 -9.601 1.00 89.56 179 ARG A N 1
ATOM 1296 C CA . ARG A 1 179 ? 11.325 -2.779 -9.300 1.00 89.56 179 ARG A CA 1
ATOM 1297 C C . ARG A 1 179 ? 10.943 -3.536 -8.038 1.00 89.56 179 ARG A C 1
ATOM 1299 O O . ARG A 1 179 ? 11.352 -4.675 -7.841 1.00 89.56 179 ARG A O 1
ATOM 1306 N N . ILE A 1 180 ? 10.127 -2.910 -7.196 1.00 91.69 180 ILE A N 1
ATOM 1307 C CA . ILE A 1 180 ? 9.707 -3.481 -5.916 1.00 91.69 180 ILE A CA 1
ATOM 1308 C C . ILE A 1 180 ? 8.198 -3.310 -5.771 1.00 91.69 180 ILE A C 1
ATOM 1310 O O . ILE A 1 180 ? 7.658 -2.234 -6.033 1.00 91.69 180 ILE A O 1
ATOM 1314 N N . ALA A 1 181 ? 7.507 -4.369 -5.361 1.00 84.25 181 ALA A N 1
ATOM 1315 C CA . ALA A 1 181 ? 6.070 -4.343 -5.106 1.00 84.25 181 ALA A CA 1
ATOM 1316 C C . ALA A 1 181 ? 5.707 -5.285 -3.958 1.00 84.25 181 ALA A C 1
ATOM 1318 O O . ALA A 1 181 ? 6.289 -6.363 -3.831 1.00 84.25 181 ALA A O 1
ATOM 1319 N N . GLY A 1 182 ? 4.735 -4.895 -3.138 1.00 87.00 182 GLY A N 1
ATOM 1320 C CA . GLY A 1 182 ? 4.299 -5.715 -2.014 1.00 87.00 182 GLY A CA 1
ATOM 1321 C C . GLY A 1 182 ? 3.376 -4.987 -1.050 1.00 87.00 182 GLY A C 1
ATOM 1322 O O . GLY A 1 182 ? 2.668 -4.051 -1.420 1.00 87.00 182 GLY A O 1
ATOM 1323 N N . THR A 1 183 ? 3.411 -5.427 0.198 1.00 87.06 183 THR A N 1
ATOM 1324 C CA . THR A 1 183 ? 2.601 -4.928 1.302 1.00 87.06 183 THR A CA 1
ATOM 1325 C C . THR A 1 183 ? 3.508 -4.289 2.340 1.00 87.06 183 THR A C 1
ATOM 1327 O O . THR A 1 183 ? 4.414 -4.932 2.863 1.00 87.06 183 THR A O 1
ATOM 1330 N N . ALA A 1 184 ? 3.255 -3.023 2.654 1.00 93.69 184 ALA A N 1
ATOM 1331 C CA . ALA A 1 184 ? 3.849 -2.342 3.794 1.00 93.69 184 ALA A CA 1
ATOM 1332 C C . ALA A 1 184 ? 2.869 -2.327 4.972 1.00 93.69 184 ALA A C 1
ATOM 1334 O O . ALA A 1 184 ? 1.657 -2.447 4.789 1.00 93.69 184 ALA A O 1
ATOM 1335 N N . TYR A 1 185 ? 3.392 -2.137 6.180 1.00 93.25 185 TYR A N 1
ATOM 1336 C CA . TYR A 1 185 ? 2.598 -2.131 7.404 1.00 93.25 185 TYR A CA 1
ATOM 1337 C C . TYR A 1 185 ? 2.740 -0.802 8.151 1.00 93.25 185 TYR A C 1
ATOM 1339 O O . TYR A 1 185 ? 3.841 -0.277 8.310 1.00 93.25 185 TYR A O 1
ATOM 1347 N N . VAL A 1 186 ? 1.620 -0.252 8.632 1.00 91.56 186 VAL A N 1
ATOM 1348 C CA . VAL A 1 186 ? 1.626 0.845 9.612 1.00 91.56 186 VAL A CA 1
ATOM 1349 C C . VAL A 1 186 ? 1.291 0.323 11.003 1.00 91.56 186 VAL A C 1
ATOM 1351 O O . VAL A 1 186 ? 0.415 -0.528 11.179 1.00 91.56 186 VAL A O 1
ATOM 1354 N N . PHE A 1 187 ? 1.961 0.882 12.007 1.00 92.31 187 PHE A N 1
ATOM 1355 C CA . PHE A 1 187 ? 1.867 0.429 13.390 1.00 92.31 187 PHE A CA 1
ATOM 1356 C C . PHE A 1 187 ? 1.242 1.501 14.280 1.00 92.31 187 PHE A C 1
ATOM 1358 O O . PHE A 1 187 ? 1.550 2.687 14.167 1.00 92.31 187 PHE A O 1
ATOM 1365 N N . LYS A 1 188 ? 0.382 1.073 15.206 1.00 90.69 188 LYS A N 1
ATOM 1366 C CA . LYS A 1 188 ? -0.150 1.899 16.297 1.00 90.69 188 LYS A CA 1
ATOM 1367 C C . LYS A 1 188 ? -0.162 1.052 17.561 1.00 90.69 188 LYS A C 1
ATOM 1369 O O . LYS A 1 188 ? -0.541 -0.113 17.502 1.00 90.69 188 LYS A O 1
ATOM 1374 N N . ARG A 1 189 ? 0.242 1.630 18.694 1.00 90.44 189 ARG A N 1
ATOM 1375 C CA . ARG A 1 189 ? 0.259 0.924 19.980 1.00 90.44 189 ARG A CA 1
ATOM 1376 C C . ARG A 1 189 ? -1.129 0.363 20.298 1.00 90.44 189 ARG A C 1
ATOM 1378 O O . ARG A 1 189 ? -2.114 1.084 20.176 1.00 90.44 189 ARG A O 1
ATOM 1385 N N . GLY A 1 190 ? -1.176 -0.900 20.718 1.00 89.19 190 GLY A N 1
ATOM 1386 C CA . GLY A 1 190 ? -2.417 -1.580 21.103 1.00 89.19 190 GLY A CA 1
ATOM 1387 C C . GLY A 1 190 ? -3.311 -1.997 19.932 1.00 89.19 190 GLY A C 1
ATOM 1388 O O . GLY A 1 190 ? -4.418 -2.461 20.164 1.00 89.19 190 GLY A O 1
ATOM 1389 N N . CYS A 1 191 ? -2.848 -1.844 18.692 1.00 89.62 191 CYS A N 1
ATOM 1390 C CA . CYS A 1 191 ? -3.572 -2.272 17.506 1.00 89.62 191 CYS A CA 1
ATOM 1391 C C . CYS A 1 191 ? -2.713 -3.239 16.695 1.00 89.62 191 CYS A C 1
ATOM 1393 O O . CYS A 1 191 ? -1.500 -3.048 16.586 1.00 89.62 191 CYS A O 1
ATOM 1395 N N . GLU A 1 192 ? -3.359 -4.191 16.028 1.00 88.81 192 GLU A N 1
ATOM 1396 C CA . GLU A 1 192 ? -2.716 -5.010 14.996 1.00 88.81 192 GLU A CA 1
ATOM 1397 C C . GLU A 1 192 ? -2.074 -4.128 13.912 1.00 88.81 192 GLU A C 1
ATOM 1399 O O . GLU A 1 192 ? -2.547 -3.005 13.701 1.00 88.81 192 GLU A O 1
ATOM 1404 N N . PRO A 1 193 ? -1.015 -4.562 13.209 1.00 90.06 193 PRO A N 1
ATOM 1405 C CA . PRO A 1 193 ? -0.473 -3.833 12.060 1.00 90.06 193 PRO A CA 1
ATOM 1406 C C . PRO A 1 193 ? -1.522 -3.665 10.947 1.00 90.06 193 PRO A C 1
ATOM 1408 O O . PRO A 1 193 ? -2.273 -4.593 10.661 1.00 90.06 193 PRO A O 1
ATOM 1411 N N . ALA A 1 194 ? -1.605 -2.489 10.310 1.00 85.31 194 ALA A N 1
ATOM 1412 C CA . ALA A 1 194 ? -2.477 -2.304 9.140 1.00 85.31 194 ALA A CA 1
ATOM 1413 C C . ALA A 1 194 ? -1.662 -2.445 7.850 1.00 85.31 194 ALA A C 1
ATOM 1415 O O . ALA A 1 194 ? -0.753 -1.633 7.643 1.00 85.31 194 ALA A O 1
ATOM 1416 N N . PRO A 1 195 ? -1.996 -3.417 6.986 1.00 87.50 195 PRO A N 1
ATOM 1417 C CA . PRO A 1 195 ? -1.348 -3.585 5.696 1.00 87.50 195 PRO A CA 1
ATOM 1418 C C . PRO A 1 195 ? -1.837 -2.548 4.680 1.00 87.50 195 PRO A C 1
ATOM 1420 O O . PRO A 1 195 ? -2.975 -2.079 4.746 1.00 87.50 195 PRO A O 1
ATOM 1423 N N . TYR A 1 196 ? -0.990 -2.227 3.707 1.00 81.88 196 TYR A N 1
ATOM 1424 C CA . TYR A 1 196 ? -1.364 -1.504 2.493 1.00 81.88 196 TYR A CA 1
ATOM 1425 C C . TYR A 1 196 ? -0.403 -1.815 1.353 1.00 81.88 196 TYR A C 1
ATOM 1427 O O . TYR A 1 196 ? 0.789 -2.046 1.563 1.00 81.88 196 TYR A O 1
ATOM 1435 N N . ALA A 1 197 ? -0.937 -1.827 0.135 1.00 82.94 197 ALA A N 1
ATOM 1436 C CA . ALA A 1 197 ? -0.150 -2.080 -1.056 1.00 82.94 197 ALA A CA 1
ATOM 1437 C C . ALA A 1 197 ? 0.814 -0.925 -1.325 1.00 82.94 197 ALA A C 1
ATOM 1439 O O . ALA A 1 197 ? 0.437 0.248 -1.243 1.00 82.94 197 ALA A O 1
ATOM 1440 N N . VAL A 1 198 ? 2.046 -1.270 -1.688 1.00 89.25 198 VAL A N 1
ATOM 1441 C CA . VAL A 1 198 ? 3.061 -0.319 -2.126 1.00 89.25 198 VAL A CA 1
ATOM 1442 C C . VAL A 1 198 ? 3.785 -0.833 -3.360 1.00 89.25 198 VAL A C 1
ATOM 1444 O O . VAL A 1 198 ? 3.995 -2.034 -3.540 1.00 89.25 198 VAL A O 1
ATOM 1447 N N . THR A 1 199 ? 4.199 0.099 -4.208 1.00 86.50 199 THR A N 1
ATOM 1448 C CA . THR A 1 199 ? 5.072 -0.174 -5.352 1.00 86.50 199 THR A CA 1
ATOM 1449 C C . THR A 1 199 ? 6.165 0.873 -5.412 1.00 86.50 199 THR A C 1
ATOM 1451 O O . THR A 1 199 ? 6.034 1.958 -4.849 1.00 86.50 199 THR A O 1
ATOM 1454 N N . GLY A 1 200 ? 7.269 0.557 -6.066 1.00 91.81 200 GLY A N 1
ATOM 1455 C CA . GLY A 1 200 ? 8.381 1.476 -6.125 1.00 91.81 200 GLY A CA 1
ATOM 1456 C C . GLY A 1 200 ? 9.600 0.885 -6.788 1.00 91.81 200 GLY A C 1
ATOM 1457 O O . GLY A 1 200 ? 9.517 -0.075 -7.561 1.00 91.81 200 GLY A O 1
ATOM 1458 N N . LYS A 1 201 ? 10.743 1.498 -6.498 1.00 92.75 201 LYS A N 1
ATOM 1459 C CA . LYS A 1 201 ? 12.010 1.082 -7.082 1.00 92.75 201 LYS A CA 1
ATOM 1460 C C . LYS A 1 201 ? 13.206 1.381 -6.190 1.00 92.75 201 LYS A C 1
ATOM 1462 O O . LYS A 1 201 ? 13.155 2.278 -5.348 1.00 92.75 201 LYS A O 1
ATOM 1467 N N . MET A 1 202 ? 14.274 0.635 -6.430 1.00 93.31 202 MET A N 1
ATOM 1468 C CA . MET A 1 202 ? 15.627 0.978 -6.021 1.00 93.31 202 MET A CA 1
ATOM 1469 C C . MET A 1 202 ? 16.217 1.974 -7.027 1.00 93.31 202 MET A C 1
ATOM 1471 O O . MET A 1 202 ? 16.062 1.819 -8.239 1.00 93.31 202 MET A O 1
ATOM 1475 N N . GLU A 1 203 ? 16.863 3.018 -6.528 1.00 92.38 203 GLU A N 1
ATOM 1476 C CA . GLU A 1 203 ? 17.529 4.050 -7.319 1.00 92.38 203 GLU A CA 1
ATOM 1477 C C . GLU A 1 203 ? 18.781 4.555 -6.596 1.00 92.38 203 GLU A C 1
ATOM 1479 O O . GLU A 1 203 ? 18.954 4.313 -5.403 1.00 92.38 203 GLU A O 1
ATOM 1484 N N . SER A 1 204 ? 19.663 5.257 -7.306 1.00 90.12 204 SER A N 1
ATOM 1485 C CA . SER A 1 204 ? 20.854 5.859 -6.699 1.00 90.12 204 SER A CA 1
ATOM 1486 C C . SER A 1 204 ? 20.468 6.876 -5.626 1.00 90.12 204 SER A C 1
ATOM 1488 O O . SER A 1 204 ? 19.525 7.653 -5.810 1.00 90.12 204 SER A O 1
ATOM 1490 N N . ASN A 1 205 ? 21.200 6.884 -4.512 1.00 85.81 205 ASN A N 1
ATOM 1491 C CA . ASN A 1 205 ? 20.961 7.839 -3.441 1.00 85.81 205 ASN A CA 1
ATOM 1492 C C . ASN A 1 205 ? 21.450 9.248 -3.847 1.00 85.81 205 ASN A C 1
ATOM 1494 O O . ASN A 1 205 ? 22.647 9.430 -4.075 1.00 85.81 205 ASN A O 1
ATOM 1498 N N . PRO A 1 206 ? 20.578 10.279 -3.905 1.00 78.12 206 PRO A N 1
ATOM 1499 C CA . PRO A 1 206 ? 20.997 11.639 -4.251 1.00 78.12 206 PRO A CA 1
ATOM 1500 C C . PRO A 1 206 ? 21.959 12.271 -3.241 1.00 78.12 206 PRO A C 1
ATOM 1502 O O . PRO A 1 206 ? 22.624 13.243 -3.580 1.00 78.12 206 PRO A O 1
ATOM 1505 N N . ALA A 1 207 ? 22.027 11.744 -2.012 1.00 74.25 207 ALA A N 1
ATOM 1506 C CA . ALA A 1 207 ? 22.954 12.205 -0.979 1.00 74.25 207 ALA A CA 1
ATOM 1507 C C . ALA A 1 207 ? 24.409 11.739 -1.203 1.00 74.25 207 ALA A C 1
ATOM 1509 O O . ALA A 1 207 ? 25.292 12.125 -0.442 1.00 74.25 207 ALA A O 1
ATOM 1510 N N . GLY A 1 208 ? 24.672 10.944 -2.248 1.00 67.44 208 GLY A N 1
ATOM 1511 C CA . GLY A 1 208 ? 26.018 10.646 -2.741 1.00 67.44 208 GLY A CA 1
ATOM 1512 C C . GLY A 1 208 ? 26.333 9.155 -2.791 1.00 67.44 208 GLY A C 1
ATOM 1513 O O . GLY A 1 208 ? 26.614 8.634 -3.867 1.00 67.44 208 GLY A O 1
ATOM 1514 N N . PHE A 1 209 ? 26.275 8.466 -1.649 1.00 77.06 209 PHE A N 1
ATOM 1515 C CA . PHE A 1 209 ? 26.709 7.070 -1.537 1.00 77.06 209 PHE A CA 1
ATOM 1516 C C . PHE A 1 209 ? 25.541 6.092 -1.387 1.00 77.06 209 PHE A C 1
ATOM 1518 O O . PHE A 1 209 ? 24.544 6.377 -0.719 1.00 77.06 209 PHE A O 1
ATOM 1525 N N . GLY A 1 210 ? 25.703 4.925 -2.012 1.00 86.12 210 GLY A N 1
ATOM 1526 C CA . GLY A 1 210 ? 24.773 3.805 -1.925 1.00 86.12 210 GLY A CA 1
ATOM 1527 C C . GLY A 1 210 ? 23.486 3.971 -2.734 1.00 86.12 210 GLY A C 1
ATOM 1528 O O . GLY A 1 210 ? 23.304 4.880 -3.556 1.00 86.12 210 GLY A O 1
ATOM 1529 N N . SER A 1 211 ? 22.577 3.039 -2.495 1.00 91.50 211 SER A N 1
ATOM 1530 C CA . SER A 1 211 ? 21.248 2.996 -3.087 1.00 91.50 211 SER A CA 1
ATOM 1531 C C . SER A 1 211 ? 20.188 3.492 -2.106 1.00 91.50 211 SER A C 1
ATOM 1533 O O . SER A 1 211 ? 20.346 3.458 -0.886 1.00 91.50 211 SER A O 1
ATOM 1535 N N . ARG A 1 212 ? 19.052 3.927 -2.646 1.00 94.88 212 ARG A N 1
ATOM 1536 C CA . ARG A 1 212 ? 17.826 4.131 -1.879 1.00 94.88 212 ARG A CA 1
ATOM 1537 C C . ARG A 1 212 ? 16.670 3.369 -2.504 1.00 94.88 212 ARG A C 1
ATOM 1539 O O . ARG A 1 212 ? 16.563 3.265 -3.723 1.00 94.88 212 ARG A O 1
ATOM 1546 N N . ILE A 1 213 ? 15.768 2.874 -1.672 1.00 96.25 213 ILE A N 1
ATOM 1547 C CA . ILE A 1 213 ? 14.495 2.301 -2.102 1.00 96.25 213 ILE A CA 1
ATOM 1548 C C . ILE A 1 213 ? 13.400 3.306 -1.780 1.00 96.25 213 ILE A C 1
ATOM 1550 O O . ILE A 1 213 ? 13.282 3.761 -0.643 1.00 96.25 213 ILE A O 1
ATOM 1554 N N . VAL A 1 214 ? 12.573 3.627 -2.773 1.00 96.56 214 VAL A N 1
ATOM 1555 C CA . VAL A 1 214 ? 11.401 4.487 -2.600 1.00 96.56 214 VAL A CA 1
ATOM 1556 C C . VAL A 1 214 ? 10.159 3.690 -2.957 1.00 96.56 214 VAL A C 1
ATOM 1558 O O . VAL A 1 214 ? 9.993 3.308 -4.114 1.00 96.56 214 VAL A O 1
ATOM 1561 N N . LEU A 1 215 ? 9.287 3.468 -1.973 1.00 94.38 215 LEU A N 1
ATOM 1562 C CA . LEU A 1 215 ? 7.993 2.806 -2.141 1.00 94.38 215 LEU A CA 1
ATOM 1563 C C . LEU A 1 215 ? 6.861 3.804 -1.894 1.00 94.38 215 LEU A C 1
ATOM 1565 O O . LEU A 1 215 ? 6.952 4.636 -0.990 1.00 94.38 215 LEU A O 1
ATOM 1569 N N . THR A 1 216 ? 5.785 3.716 -2.668 1.00 91.94 216 THR A N 1
ATOM 1570 C CA . THR A 1 216 ? 4.593 4.553 -2.518 1.00 91.94 216 THR A CA 1
ATOM 1571 C C . THR A 1 216 ? 3.317 3.724 -2.527 1.00 91.94 216 THR A C 1
ATOM 1573 O O . THR A 1 216 ? 3.220 2.705 -3.211 1.00 91.94 216 THR A O 1
ATOM 1576 N N . GLY A 1 217 ? 2.326 4.170 -1.758 1.00 86.62 217 GLY A N 1
ATOM 1577 C CA . GLY A 1 217 ? 1.022 3.525 -1.660 1.00 86.62 217 GLY A CA 1
ATOM 1578 C C . GLY A 1 217 ? 0.029 4.326 -0.825 1.00 86.62 217 GLY A C 1
ATOM 1579 O O . GLY A 1 217 ? 0.389 5.275 -0.124 1.00 86.62 217 GLY A O 1
ATOM 1580 N N . ALA A 1 218 ? -1.246 3.951 -0.888 1.00 83.25 218 ALA A N 1
ATOM 1581 C CA . ALA A 1 218 ? -2.317 4.635 -0.172 1.00 83.25 218 ALA A CA 1
ATOM 1582 C C . ALA A 1 218 ? -2.342 4.224 1.314 1.00 83.25 218 ALA A C 1
ATOM 1584 O O . ALA A 1 218 ? -3.174 3.428 1.741 1.00 83.25 218 ALA A O 1
ATOM 1585 N N . ALA A 1 219 ? -1.417 4.766 2.113 1.00 87.62 219 ALA A N 1
ATOM 1586 C CA . ALA A 1 219 ? -1.278 4.392 3.521 1.00 87.62 219 ALA A CA 1
ATOM 1587 C C . ALA A 1 219 ? -2.572 4.639 4.324 1.00 87.62 219 ALA A C 1
ATOM 1589 O O . ALA A 1 219 ? -3.177 5.712 4.185 1.00 87.62 219 ALA A O 1
ATOM 1590 N N . PRO A 1 220 ? -2.980 3.699 5.192 1.00 82.56 220 PRO A N 1
ATOM 1591 C CA . PRO A 1 220 ? -4.218 3.803 5.939 1.00 82.56 220 PRO A CA 1
ATOM 1592 C C . PRO A 1 220 ? -4.058 4.817 7.071 1.00 82.56 220 PRO A C 1
ATOM 1594 O O . PRO A 1 220 ? -3.079 4.814 7.822 1.00 82.56 220 PRO A O 1
ATOM 1597 N N . LYS A 1 221 ? -5.045 5.700 7.199 1.00 87.75 221 LYS A N 1
ATOM 1598 C CA . LYS A 1 221 ? -5.142 6.672 8.283 1.00 87.75 221 LYS A CA 1
ATOM 1599 C C . LYS A 1 221 ? -5.946 6.048 9.413 1.00 87.75 221 LYS A C 1
ATOM 1601 O O . LYS A 1 221 ? -7.125 5.744 9.242 1.00 87.75 221 LYS A O 1
ATOM 1606 N N . ARG A 1 222 ? -5.306 5.864 10.566 1.00 86.69 222 ARG A N 1
ATOM 1607 C CA . ARG A 1 222 ? -5.982 5.389 11.775 1.00 86.69 222 ARG A CA 1
ATOM 1608 C C . ARG A 1 222 ? -6.664 6.533 12.493 1.00 86.69 222 ARG A C 1
ATOM 1610 O O . ARG A 1 222 ? -6.118 7.634 12.579 1.00 86.69 222 ARG A O 1
ATOM 1617 N N . ASP A 1 223 ? -7.827 6.232 13.040 1.00 87.31 223 ASP A N 1
ATOM 1618 C CA . ASP A 1 223 ? -8.460 7.076 14.033 1.00 87.31 223 ASP A CA 1
ATOM 1619 C C . ASP A 1 223 ? -7.498 7.308 15.219 1.00 87.31 223 ASP A C 1
ATOM 1621 O O . ASP A 1 223 ? -6.802 6.372 15.632 1.00 87.31 223 ASP A O 1
ATOM 1625 N N . PRO A 1 224 ? -7.394 8.524 15.783 1.00 88.62 224 PRO A N 1
ATOM 1626 C CA . PRO A 1 224 ? -6.512 8.773 16.921 1.00 88.62 224 PRO A CA 1
ATOM 1627 C C . PRO A 1 224 ? -6.910 7.998 18.185 1.00 88.62 224 PRO A C 1
ATOM 1629 O O . PRO A 1 224 ? -6.025 7.532 18.904 1.00 88.62 224 PRO A O 1
ATOM 1632 N N . ALA A 1 225 ? -8.205 7.774 18.421 1.00 92.19 225 ALA A N 1
ATOM 1633 C CA . ALA A 1 225 ? -8.727 7.164 19.646 1.00 92.19 225 ALA A CA 1
ATOM 1634 C C . ALA A 1 225 ? -8.919 5.636 19.557 1.00 92.19 225 ALA A C 1
ATOM 1636 O O . ALA A 1 225 ? -8.968 4.966 20.582 1.00 92.19 225 ALA A O 1
ATOM 1637 N N . SER A 1 226 ? -8.978 5.064 18.353 1.00 92.38 226 SER A N 1
ATOM 1638 C CA . SER A 1 226 ? -9.290 3.644 18.129 1.00 92.38 226 SER A CA 1
ATOM 1639 C C . SER A 1 226 ? -8.383 2.984 17.080 1.00 92.38 226 SER A C 1
ATOM 1641 O O . SER A 1 226 ? -7.455 3.602 16.556 1.00 92.38 226 SER A O 1
ATOM 1643 N N . CYS A 1 227 ? -8.602 1.701 16.782 1.00 87.44 227 CYS A N 1
ATOM 1644 C CA . CYS A 1 227 ? -7.884 0.995 15.712 1.00 87.44 227 CYS A CA 1
ATOM 1645 C C . CYS A 1 227 ? -8.572 1.114 14.340 1.00 87.44 227 CYS A C 1
ATOM 1647 O O . CYS A 1 227 ? -8.085 0.534 13.370 1.00 87.44 227 CYS A O 1
ATOM 1649 N N . ALA A 1 228 ? -9.685 1.852 14.249 1.00 87.12 228 ALA A N 1
ATOM 1650 C CA . ALA A 1 228 ? -10.445 2.000 13.016 1.00 87.12 228 ALA A CA 1
ATOM 1651 C C . ALA A 1 228 ? -9.633 2.728 11.935 1.00 87.12 228 ALA A C 1
ATOM 1653 O O . ALA A 1 228 ? -8.905 3.687 12.213 1.00 87.12 228 ALA A O 1
ATOM 1654 N N . ILE A 1 229 ? -9.779 2.280 10.687 1.00 84.31 229 ILE A N 1
ATOM 1655 C CA . ILE A 1 229 ? -9.252 2.987 9.520 1.00 84.31 229 ILE A CA 1
ATOM 1656 C C . ILE A 1 229 ? -10.307 3.992 9.064 1.00 84.31 229 ILE A C 1
ATOM 1658 O O . ILE A 1 229 ? -11.422 3.609 8.729 1.00 84.31 229 ILE A O 1
ATOM 1662 N N . ILE A 1 230 ? -9.947 5.274 9.051 1.00 85.12 230 ILE A N 1
ATOM 1663 C CA . ILE A 1 230 ? -10.850 6.392 8.725 1.00 85.12 230 ILE A CA 1
ATOM 1664 C C . ILE A 1 230 ? -10.533 7.039 7.371 1.00 85.12 230 ILE A C 1
ATOM 1666 O O . ILE A 1 230 ? -11.112 8.060 7.012 1.00 85.12 230 ILE A O 1
ATOM 1670 N N . GLY A 1 231 ? -9.580 6.482 6.625 1.00 78.50 231 GLY A N 1
ATOM 1671 C CA . GLY A 1 231 ? -9.230 6.946 5.289 1.00 78.50 231 GLY A CA 1
ATOM 1672 C C . GLY A 1 231 ? -7.919 6.358 4.782 1.00 78.50 231 GLY A C 1
ATOM 1673 O O . GLY A 1 231 ? -7.250 5.585 5.468 1.00 78.50 231 GLY A O 1
ATOM 1674 N N . THR A 1 232 ? -7.534 6.772 3.583 1.00 69.88 232 THR A N 1
ATOM 1675 C CA . THR A 1 232 ? -6.319 6.349 2.872 1.00 69.88 232 THR A CA 1
ATOM 1676 C C . THR A 1 232 ? -5.626 7.592 2.311 1.00 69.88 232 THR A C 1
ATOM 1678 O O . THR A 1 232 ? -6.338 8.504 1.909 1.00 69.88 232 THR A O 1
ATOM 1681 N N . THR A 1 233 ? -4.283 7.630 2.273 1.00 68.25 233 THR A N 1
ATOM 1682 C CA . THR A 1 233 ? -3.366 8.809 2.140 1.00 68.25 233 THR A CA 1
ATOM 1683 C C . THR A 1 233 ? -2.844 9.393 3.463 1.00 68.25 233 THR A C 1
ATOM 1685 O O . THR A 1 233 ? -2.731 10.600 3.652 1.00 68.25 233 THR A O 1
ATOM 1688 N N . GLY A 1 234 ? -2.476 8.521 4.404 1.00 64.69 234 GLY A N 1
ATOM 1689 C CA . GLY A 1 234 ? -1.738 8.911 5.609 1.00 64.69 234 GLY A CA 1
ATOM 1690 C C . GLY A 1 234 ? -0.284 9.351 5.348 1.00 64.69 234 GLY A C 1
ATOM 1691 O O . GLY A 1 234 ? 0.261 9.188 4.253 1.00 64.69 234 GLY A O 1
ATOM 1692 N N . THR A 1 235 ? 0.379 9.843 6.401 1.00 76.69 235 THR A N 1
ATOM 1693 C CA . THR A 1 235 ? 1.785 10.314 6.411 1.00 76.69 235 THR A CA 1
ATOM 1694 C C . THR A 1 235 ? 2.799 9.256 5.956 1.00 76.69 235 THR A C 1
ATOM 1696 O O . THR A 1 235 ? 3.904 9.587 5.544 1.00 76.69 235 THR A O 1
ATOM 1699 N N . HIS A 1 236 ? 2.424 7.976 5.996 1.00 85.06 236 HIS A N 1
ATOM 1700 C CA . HIS A 1 236 ? 3.269 6.847 5.601 1.00 85.06 236 HIS A CA 1
ATOM 1701 C C . HIS A 1 236 ? 3.078 6.425 4.135 1.00 85.06 236 HIS A C 1
ATOM 1703 O O . HIS A 1 236 ? 3.488 5.340 3.752 1.00 85.06 236 HIS A O 1
ATOM 1709 N N . SER A 1 237 ? 2.458 7.263 3.297 1.00 88.75 237 SER A N 1
ATOM 1710 C CA . SER A 1 237 ? 2.206 6.962 1.876 1.00 88.75 237 SER A CA 1
ATOM 1711 C C . SER A 1 237 ? 3.466 6.882 1.009 1.00 88.75 237 SER A C 1
ATOM 1713 O O . SER A 1 237 ? 3.406 6.385 -0.115 1.00 88.75 237 SER A O 1
ATOM 1715 N N . ARG A 1 238 ? 4.610 7.340 1.529 1.00 94.06 238 ARG A N 1
ATOM 1716 C CA . ARG A 1 238 ? 5.929 7.215 0.909 1.00 94.06 238 ARG A CA 1
ATOM 1717 C C . ARG A 1 238 ? 6.931 6.672 1.925 1.00 94.06 238 ARG A C 1
ATOM 1719 O O . ARG A 1 238 ? 7.180 7.309 2.946 1.00 94.06 238 ARG A O 1
ATOM 1726 N N . LEU A 1 239 ? 7.528 5.524 1.623 1.00 96.19 239 LEU A N 1
ATOM 1727 C CA . LEU A 1 239 ? 8.589 4.906 2.412 1.00 96.19 239 LEU A CA 1
ATOM 1728 C C . LEU A 1 239 ? 9.913 5.096 1.687 1.00 96.19 239 LEU A C 1
ATOM 1730 O O . LEU A 1 239 ? 10.008 4.836 0.488 1.00 96.19 239 LEU A O 1
ATOM 1734 N N . VAL A 1 240 ? 10.922 5.545 2.424 1.00 95.75 240 VAL A N 1
ATOM 1735 C CA . VAL A 1 240 ? 12.295 5.636 1.932 1.00 95.75 240 VAL A CA 1
ATOM 1736 C C . VAL A 1 240 ? 13.168 4.764 2.808 1.00 95.75 240 VAL A C 1
ATOM 1738 O O . VAL A 1 240 ? 13.064 4.831 4.036 1.00 95.75 240 VAL A O 1
ATOM 1741 N N . PHE A 1 241 ? 13.991 3.954 2.161 1.00 96.06 241 PHE A N 1
ATOM 1742 C CA . PHE A 1 241 ? 15.052 3.188 2.790 1.00 96.06 241 PHE A CA 1
ATOM 1743 C C . PHE A 1 241 ? 16.363 3.616 2.167 1.00 96.06 241 PHE A C 1
ATOM 1745 O O . PHE A 1 241 ? 16.450 3.683 0.941 1.00 96.06 241 PHE A O 1
ATOM 1752 N N . GLU A 1 242 ? 17.360 3.896 2.988 1.00 93.81 242 GLU A N 1
ATOM 1753 C CA . GLU A 1 242 ? 18.667 4.345 2.517 1.00 93.81 242 GLU A CA 1
ATOM 1754 C C . GLU A 1 242 ? 19.721 3.362 3.001 1.00 93.81 242 GLU A C 1
ATOM 1756 O O . GLU A 1 242 ? 19.735 2.988 4.178 1.00 93.81 242 GLU A O 1
ATOM 1761 N N . GLU A 1 243 ? 20.555 2.907 2.072 1.00 90.69 243 GLU A N 1
ATOM 1762 C CA . GLU A 1 243 ? 21.688 2.045 2.371 1.00 90.69 243 GLU A CA 1
ATOM 1763 C C . GLU A 1 243 ? 22.631 2.772 3.333 1.00 90.69 243 GLU A C 1
ATOM 1765 O O . GLU A 1 243 ? 22.889 3.972 3.187 1.00 90.69 243 GLU A O 1
ATOM 1770 N N . GLN A 1 244 ? 23.112 2.060 4.350 1.00 77.94 244 GLN A N 1
ATOM 1771 C CA . GLN A 1 244 ? 24.128 2.609 5.230 1.00 77.94 244 GLN A CA 1
ATOM 1772 C C . GLN A 1 244 ? 25.452 2.616 4.460 1.00 77.94 244 GLN A C 1
ATOM 1774 O O . GLN A 1 244 ? 25.937 1.562 4.063 1.00 77.94 244 GLN A O 1
ATOM 1779 N N . GLY A 1 245 ? 26.015 3.798 4.212 1.00 62.34 245 GLY A N 1
ATOM 1780 C CA . GLY A 1 245 ? 27.395 3.886 3.743 1.00 62.34 245 GLY A CA 1
ATOM 1781 C C . GLY A 1 245 ? 28.342 3.421 4.847 1.00 62.34 245 GLY A C 1
ATOM 1782 O O . GLY A 1 245 ? 28.108 3.738 6.017 1.00 62.34 245 GLY A O 1
ATOM 1783 N N . ASP A 1 246 ? 29.393 2.688 4.482 1.00 50.81 246 ASP A N 1
ATOM 1784 C CA . ASP A 1 246 ? 30.520 2.457 5.385 1.00 50.81 246 ASP A CA 1
ATOM 1785 C C . ASP A 1 246 ? 31.101 3.826 5.775 1.00 50.81 246 ASP A C 1
ATOM 1787 O O . ASP A 1 246 ? 31.401 4.648 4.902 1.00 50.81 246 ASP A O 1
ATOM 1791 N N . VAL A 1 247 ? 31.175 4.097 7.081 1.00 42.81 247 VAL A N 1
ATOM 1792 C CA . VAL A 1 247 ? 31.774 5.320 7.643 1.00 42.81 247 VAL A CA 1
ATOM 1793 C C . VAL A 1 247 ? 33.259 5.104 7.875 1.00 42.81 247 VAL A C 1
ATOM 1795 O O . VAL A 1 247 ? 33.603 4.023 8.405 1.00 42.81 247 VAL A O 1
#

Radius of gyration: 26.77 Å; Cα contacts (8 Å, |Δi|>4): 504; chains: 1; bounding box: 103×45×76 Å